Protein AF-B7MGX7-F1 (afdb_monomer)

Mean predicted aligned error: 13.91 Å

Secondary structure (DSSP, 8-state):
-HHHHHHHHHHHHHHHHHHHHHHHTTS---TT---S-GGGGS----------TTSS-TTTS-HHHHHHHHHHHHHHHHHHHHHHHHHHHHHHHHHHHHHHHHHHHHHHHHHHHHHHHHHHHHHHHHHHHHHHHHHHHHHHHHHHHHHHHHHHHHHHHHHHHHHHHHHHHHHHHPPPSS--SPP--SS----SS-EEETTEEEE-SPB--PPPP-S----S---TT------SS--HHHHHHHHHHHHHHHHHHHHHHHHHHHTTSB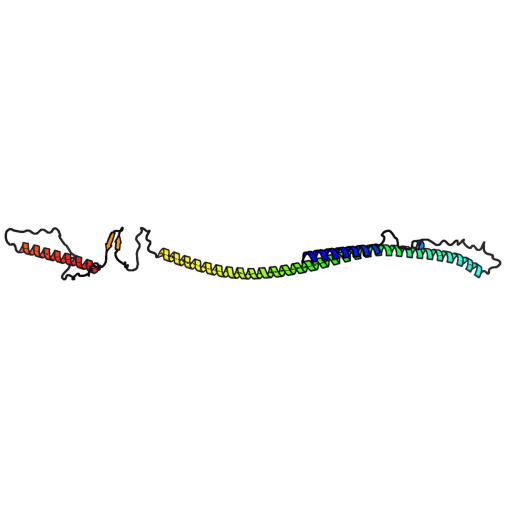-

Structure (mmCIF, N/CA/C/O backbone):
data_AF-B7MGX7-F1
#
_entry.id   AF-B7MGX7-F1
#
loop_
_atom_site.group_PDB
_atom_site.id
_atom_site.type_symbol
_atom_site.label_ato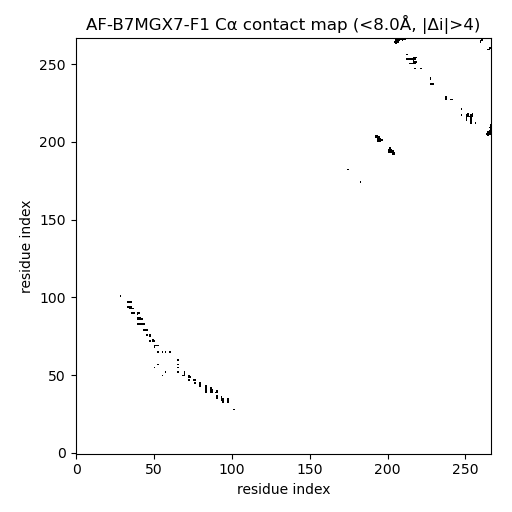m_id
_atom_site.label_alt_id
_atom_site.label_comp_id
_atom_site.label_asym_id
_atom_site.label_entity_id
_atom_site.label_seq_id
_atom_site.pdbx_PDB_ins_code
_atom_site.Cartn_x
_atom_site.Cartn_y
_atom_site.Cartn_z
_atom_site.occupancy
_atom_site.B_iso_or_equiv
_atom_site.auth_seq_id
_atom_site.auth_comp_id
_atom_site.auth_asym_id
_atom_site.auth_atom_id
_atom_site.pdbx_PDB_model_num
ATOM 1 N N . MET A 1 1 ? -2.034 -3.286 -49.014 1.00 52.25 1 MET A N 1
ATOM 2 C CA . MET A 1 1 ? -1.318 -2.133 -49.612 1.00 52.25 1 MET A CA 1
ATOM 3 C C . MET A 1 1 ? 0.197 -2.189 -49.389 1.00 52.25 1 MET A C 1
ATOM 5 O O . MET A 1 1 ? 0.926 -1.862 -50.315 1.00 52.25 1 MET A O 1
ATOM 9 N N . GLU A 1 2 ? 0.698 -2.662 -48.243 1.00 50.72 2 GLU A N 1
ATOM 10 C CA . GLU A 1 2 ? 2.150 -2.741 -47.960 1.00 50.72 2 GLU A CA 1
ATOM 11 C C . GLU A 1 2 ? 2.925 -3.749 -48.827 1.00 50.72 2 GLU A C 1
ATOM 13 O O . GLU A 1 2 ? 4.018 -3.439 -49.296 1.00 50.72 2 GLU A O 1
ATOM 18 N N . ALA A 1 3 ? 2.333 -4.905 -49.152 1.00 50.03 3 ALA A N 1
ATOM 19 C CA . ALA A 1 3 ? 2.971 -5.907 -50.018 1.00 50.03 3 ALA A CA 1
ATOM 20 C C . ALA A 1 3 ? 3.282 -5.383 -51.441 1.00 50.03 3 ALA A C 1
ATOM 22 O O . ALA A 1 3 ? 4.271 -5.782 -52.052 1.00 50.03 3 ALA A O 1
ATOM 23 N N . SER A 1 4 ? 2.480 -4.436 -51.946 1.00 57.22 4 SER A N 1
ATOM 24 C CA . SER A 1 4 ? 2.700 -3.794 -53.251 1.00 57.22 4 SER A CA 1
ATOM 25 C C . SER A 1 4 ? 3.870 -2.807 -53.226 1.00 57.22 4 SER A C 1
ATOM 27 O O . SER A 1 4 ? 4.568 -2.676 -54.229 1.00 57.22 4 SER A O 1
ATOM 29 N N . ARG A 1 5 ? 4.109 -2.130 -52.092 1.00 63.50 5 ARG A N 1
ATOM 30 C CA . ARG A 1 5 ? 5.243 -1.204 -51.935 1.00 63.50 5 ARG A CA 1
ATOM 31 C C . ARG A 1 5 ? 6.562 -1.966 -51.854 1.00 63.50 5 ARG A C 1
ATOM 33 O O . ARG A 1 5 ? 7.491 -1.634 -52.577 1.00 63.50 5 ARG A O 1
ATOM 40 N N . ALA A 1 6 ? 6.602 -3.061 -51.091 1.00 61.44 6 ALA A N 1
ATOM 41 C CA . ALA A 1 6 ? 7.788 -3.915 -50.995 1.00 61.44 6 ALA A CA 1
ATOM 42 C C . ALA A 1 6 ? 8.203 -4.525 -52.351 1.00 61.44 6 ALA A C 1
ATOM 44 O O . ALA A 1 6 ? 9.392 -4.691 -52.629 1.00 61.44 6 ALA A O 1
ATOM 45 N N . HIS A 1 7 ? 7.236 -4.842 -53.218 1.00 63.97 7 HIS A N 1
ATOM 46 C CA . HIS A 1 7 ? 7.511 -5.335 -54.570 1.00 63.97 7 HIS A CA 1
ATOM 47 C C . HIS A 1 7 ? 8.027 -4.230 -55.511 1.00 63.97 7 HIS A C 1
ATOM 49 O O . HIS A 1 7 ? 8.972 -4.460 -56.269 1.00 63.97 7 HIS A O 1
ATOM 55 N N . GLN A 1 8 ? 7.465 -3.019 -55.426 1.00 62.22 8 GLN A N 1
ATOM 56 C CA . GLN A 1 8 ? 7.951 -1.857 -56.181 1.00 62.22 8 GLN A CA 1
ATOM 57 C C . GLN A 1 8 ? 9.370 -1.445 -55.763 1.00 62.22 8 GLN A C 1
ATOM 59 O O . GLN A 1 8 ? 10.195 -1.158 -56.628 1.00 62.22 8 GLN A O 1
ATOM 64 N N . GLU A 1 9 ? 9.686 -1.494 -54.466 1.00 69.25 9 GLU A N 1
ATOM 65 C CA . GLU A 1 9 ? 11.027 -1.224 -53.930 1.00 69.25 9 GLU A CA 1
ATOM 66 C C . GLU A 1 9 ? 12.065 -2.215 -54.486 1.00 69.25 9 GLU A C 1
ATOM 68 O O . GLU A 1 9 ? 13.137 -1.819 -54.946 1.00 69.25 9 GLU A O 1
ATOM 73 N N . LYS A 1 10 ? 11.715 -3.512 -54.534 1.00 64.31 10 LYS A N 1
ATOM 74 C CA . LYS A 1 10 ? 12.571 -4.563 -55.105 1.00 64.31 10 LYS A CA 1
ATOM 75 C C . LYS A 1 10 ? 12.825 -4.362 -56.598 1.00 64.31 10 LYS A C 1
ATOM 77 O O . LYS A 1 10 ? 13.977 -4.440 -57.018 1.00 64.31 10 LYS A O 1
ATOM 82 N N . CYS A 1 11 ? 11.792 -4.055 -57.388 1.00 60.25 11 CYS A N 1
ATOM 83 C CA . CYS A 1 11 ? 11.970 -3.761 -58.815 1.00 60.25 11 CYS A CA 1
ATOM 84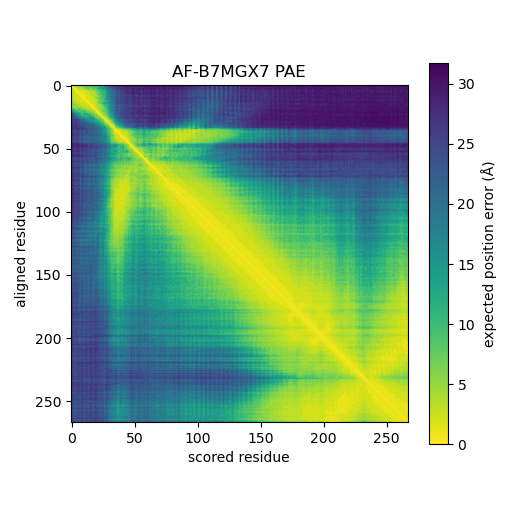 C C . CYS A 1 11 ? 12.850 -2.523 -59.032 1.00 60.25 11 CYS A C 1
ATOM 86 O O . CYS A 1 11 ? 13.708 -2.525 -59.912 1.00 60.25 11 CYS A O 1
ATOM 88 N N . ARG A 1 12 ? 12.695 -1.487 -58.199 1.00 64.44 12 ARG A N 1
ATOM 89 C CA . ARG A 1 12 ? 13.491 -0.258 -58.294 1.00 64.44 12 ARG A CA 1
ATOM 90 C C . ARG A 1 12 ? 14.969 -0.500 -57.970 1.00 64.44 12 ARG A C 1
ATOM 92 O O . ARG A 1 12 ? 15.829 -0.020 -58.703 1.00 64.44 12 ARG A O 1
ATOM 99 N N . LEU A 1 13 ? 15.265 -1.299 -56.943 1.00 65.69 13 LEU A N 1
ATOM 100 C CA . LEU A 1 13 ? 16.630 -1.726 -56.601 1.00 65.69 13 LEU A CA 1
ATOM 101 C C . LEU A 1 13 ? 17.258 -2.609 -57.685 1.00 65.69 13 LEU A C 1
ATOM 103 O O . LEU A 1 13 ? 18.455 -2.510 -57.951 1.00 65.69 13 LEU A O 1
ATOM 107 N N . GLN A 1 14 ? 16.458 -3.460 -58.326 1.00 61.06 14 GLN A N 1
ATOM 108 C CA . GLN A 1 14 ? 16.928 -4.352 -59.381 1.00 61.06 14 GLN A CA 1
ATOM 109 C C . GLN A 1 14 ? 17.246 -3.589 -60.673 1.00 61.06 14 GLN A C 1
ATOM 111 O O . GLN A 1 14 ? 18.275 -3.858 -61.287 1.00 61.06 14 GLN A O 1
ATOM 116 N N . ILE A 1 15 ? 16.435 -2.588 -61.030 1.00 59.22 15 ILE A N 1
ATOM 117 C CA . ILE A 1 15 ? 16.708 -1.675 -62.151 1.00 59.22 15 ILE A CA 1
ATOM 118 C C . ILE A 1 15 ? 17.925 -0.792 -61.846 1.00 59.22 15 ILE A C 1
ATOM 120 O O . ILE A 1 15 ? 18.778 -0.636 -62.713 1.00 59.22 15 ILE A O 1
ATOM 124 N N . ALA A 1 16 ? 18.063 -0.277 -60.618 1.00 61.03 16 ALA A N 1
ATOM 125 C CA . ALA A 1 16 ? 19.228 0.514 -60.215 1.00 61.03 16 ALA A CA 1
ATOM 126 C C . ALA A 1 16 ? 20.533 -0.298 -60.281 1.00 61.03 16 ALA A C 1
ATOM 128 O O . ALA A 1 16 ? 21.513 0.187 -60.837 1.00 61.03 16 ALA A O 1
ATOM 129 N N . ARG A 1 17 ? 20.527 -1.558 -59.812 1.00 58.88 17 ARG A N 1
ATOM 130 C CA . ARG A 1 17 ? 21.665 -2.478 -59.984 1.00 58.88 17 ARG A CA 1
ATOM 131 C C . ARG A 1 17 ? 21.975 -2.745 -61.448 1.00 58.88 17 ARG A C 1
ATOM 133 O O . ARG A 1 17 ? 23.143 -2.767 -61.809 1.00 58.88 17 ARG A O 1
ATOM 140 N N . TYR A 1 18 ? 20.958 -2.962 -62.283 1.00 53.81 18 TYR A N 1
ATOM 141 C CA . TYR A 1 18 ? 21.180 -3.204 -63.708 1.00 53.81 18 TYR A CA 1
ATOM 142 C C . TYR A 1 18 ? 21.809 -1.982 -64.381 1.00 53.81 18 TYR A C 1
ATOM 144 O O . TYR A 1 18 ? 22.757 -2.141 -65.140 1.00 53.81 18 TYR A O 1
ATOM 152 N N . HIS A 1 19 ? 21.346 -0.777 -64.033 1.00 55.47 19 HIS A N 1
ATOM 153 C CA . HIS A 1 19 ? 21.881 0.475 -64.559 1.00 55.47 19 HIS A CA 1
ATOM 154 C C . HIS A 1 19 ? 23.311 0.762 -64.067 1.00 55.47 19 HIS A C 1
ATOM 156 O O . HIS A 1 19 ? 24.141 1.169 -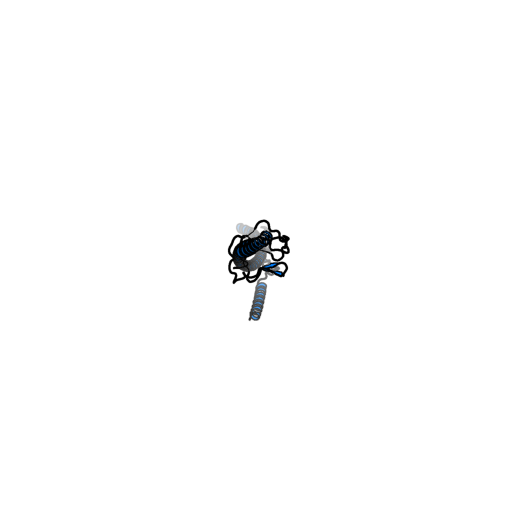64.878 1.00 55.47 19 HIS A O 1
ATOM 162 N N . GLU A 1 20 ? 23.622 0.504 -62.784 1.00 49.69 20 GLU A N 1
ATOM 163 C CA . GLU A 1 20 ? 24.990 0.567 -62.232 1.00 49.69 20 GLU A CA 1
ATOM 164 C C . GLU A 1 20 ? 25.908 -0.426 -62.965 1.00 49.69 20 GLU A C 1
ATOM 166 O O . GLU A 1 20 ? 26.980 -0.033 -63.408 1.00 49.69 20 GLU A O 1
ATOM 171 N N . VAL A 1 21 ? 25.474 -1.673 -63.187 1.00 50.84 21 VAL A N 1
ATOM 172 C CA . VAL A 1 21 ? 26.269 -2.700 -63.888 1.00 50.84 21 VAL A CA 1
ATOM 173 C C . VAL A 1 21 ? 26.509 -2.335 -65.357 1.00 50.84 21 VAL A C 1
ATOM 175 O O . VAL A 1 21 ? 27.641 -2.439 -65.821 1.00 50.84 21 VAL A O 1
ATOM 178 N N . THR A 1 22 ? 25.492 -1.850 -66.082 1.00 44.50 22 THR A N 1
ATOM 179 C CA . THR A 1 22 ? 25.656 -1.435 -67.488 1.00 44.50 22 THR A CA 1
ATOM 180 C C . THR A 1 22 ? 26.479 -0.159 -67.653 1.00 44.50 22 THR A C 1
ATOM 182 O O . THR A 1 22 ? 27.144 -0.004 -68.671 1.00 44.50 22 THR A O 1
ATOM 185 N N . CYS A 1 23 ? 26.473 0.753 -66.674 1.00 39.22 23 CYS A N 1
ATOM 186 C CA . CYS A 1 23 ? 27.310 1.955 -66.722 1.00 39.22 23 CYS A CA 1
ATOM 187 C C . CYS A 1 23 ? 28.762 1.637 -66.324 1.00 39.22 23 CYS A C 1
ATOM 189 O O . CYS A 1 23 ? 29.698 2.129 -66.950 1.00 39.22 23 CYS A O 1
ATOM 191 N N . HIS A 1 24 ? 28.960 0.740 -65.350 1.00 39.97 24 HIS A N 1
ATOM 192 C CA . HIS A 1 24 ? 30.285 0.283 -64.923 1.00 39.97 24 HIS A CA 1
ATOM 193 C C . HIS A 1 24 ? 30.989 -0.543 -66.014 1.00 39.97 24 HIS A C 1
ATOM 195 O O . HIS A 1 24 ? 32.198 -0.435 -66.168 1.00 39.97 24 HIS A O 1
ATOM 201 N N . SER A 1 25 ? 30.254 -1.285 -66.856 1.00 40.41 25 SER A N 1
ATOM 202 C CA . SER A 1 25 ? 30.838 -1.990 -68.012 1.00 40.41 25 SER A CA 1
ATOM 203 C C . SER A 1 25 ? 31.305 -1.085 -69.156 1.00 40.41 25 SER A C 1
ATOM 205 O O . SER A 1 25 ? 32.031 -1.551 -70.027 1.00 40.41 25 SER A O 1
ATOM 207 N N . VAL A 1 26 ? 30.896 0.187 -69.176 1.00 41.88 26 VAL A N 1
ATOM 208 C CA . VAL A 1 26 ? 31.328 1.165 -70.195 1.00 41.88 26 VAL A CA 1
ATOM 209 C C . VAL A 1 26 ? 32.631 1.868 -69.785 1.00 41.88 26 VAL A C 1
ATOM 211 O O . VAL A 1 26 ? 33.315 2.418 -70.641 1.00 41.88 26 VAL A O 1
ATOM 214 N N . TRP A 1 27 ? 33.002 1.802 -68.501 1.00 40.75 27 TRP A N 1
ATOM 215 C CA . TRP A 1 27 ? 34.159 2.494 -67.919 1.00 40.75 27 TRP A CA 1
ATOM 216 C C . TRP A 1 27 ? 35.044 1.600 -67.042 1.00 40.75 27 TRP A C 1
ATOM 218 O O . TRP A 1 27 ? 35.844 2.118 -66.272 1.00 40.75 27 TRP A O 1
ATOM 228 N N . LEU A 1 28 ? 34.930 0.271 -67.136 1.00 41.47 28 LEU A N 1
ATOM 229 C CA . LEU A 1 28 ? 35.953 -0.614 -66.578 1.00 41.47 28 LEU A CA 1
ATOM 230 C C . LEU A 1 28 ? 37.248 -0.344 -67.357 1.00 41.47 28 LEU A C 1
ATOM 232 O O . LEU A 1 28 ? 37.277 -0.632 -68.557 1.00 41.47 28 LEU A O 1
ATOM 236 N N . PRO A 1 29 ? 38.301 0.207 -66.724 1.00 45.06 29 PRO A N 1
ATOM 237 C CA . PRO A 1 29 ? 39.605 0.271 -67.353 1.00 45.06 29 PRO A CA 1
ATOM 238 C C . PRO A 1 29 ? 40.004 -1.179 -67.601 1.00 45.06 29 PRO A C 1
ATOM 240 O O . PRO A 1 29 ? 40.080 -1.980 -66.664 1.00 45.06 29 PRO A O 1
ATOM 243 N N . ASP A 1 30 ? 40.167 -1.539 -68.870 1.00 47.56 30 ASP A N 1
ATOM 244 C CA . ASP A 1 30 ? 40.763 -2.806 -69.269 1.00 47.56 30 ASP A CA 1
ATOM 245 C C . ASP A 1 30 ? 42.132 -2.843 -68.570 1.00 47.56 30 ASP A C 1
ATOM 247 O O . ASP A 1 30 ? 43.042 -2.118 -68.969 1.00 47.56 30 ASP A O 1
ATOM 251 N N . LYS A 1 31 ? 42.273 -3.618 -67.483 1.00 48.78 31 LYS A N 1
ATOM 252 C CA . LYS A 1 31 ? 43.501 -3.654 -66.659 1.00 48.78 31 LYS A CA 1
ATOM 253 C C . LYS A 1 31 ? 44.759 -4.016 -67.461 1.00 48.78 31 LYS A C 1
ATOM 255 O O . LYS A 1 31 ? 45.864 -3.823 -66.968 1.00 48.78 31 LYS A O 1
ATOM 260 N N . ASP A 1 32 ? 44.570 -4.502 -68.686 1.00 47.75 32 ASP A N 1
ATOM 261 C CA . ASP A 1 32 ? 45.607 -4.994 -69.582 1.00 47.75 32 ASP A CA 1
ATOM 262 C C . ASP A 1 32 ? 45.807 -4.130 -70.846 1.00 47.75 32 ASP A C 1
ATOM 264 O O . ASP A 1 32 ? 46.657 -4.460 -71.677 1.00 47.75 32 ASP A O 1
ATOM 268 N N . ARG A 1 33 ? 45.073 -3.017 -71.029 1.00 52.75 33 ARG A N 1
ATOM 269 C CA . ARG A 1 33 ? 45.382 -2.053 -72.101 1.00 52.75 33 ARG A CA 1
ATOM 270 C C . ARG A 1 33 ? 46.240 -0.934 -71.544 1.00 52.75 33 ARG A C 1
ATOM 272 O O . ARG A 1 33 ? 45.727 0.031 -70.991 1.00 52.75 33 ARG A O 1
ATOM 279 N N . VAL A 1 34 ? 47.546 -1.050 -71.752 1.00 59.78 34 VAL A N 1
ATOM 280 C CA . VAL A 1 34 ? 48.436 0.112 -71.700 1.00 59.78 34 VAL A CA 1
ATOM 281 C C . VAL A 1 34 ? 47.908 1.117 -72.729 1.00 59.78 34 VAL A C 1
ATOM 283 O O . VAL A 1 34 ? 47.875 0.822 -73.926 1.00 59.78 34 VAL A O 1
ATOM 286 N N . MET A 1 35 ? 47.410 2.253 -72.246 1.00 76.38 35 MET A N 1
ATOM 287 C CA . MET A 1 35 ? 46.901 3.350 -73.071 1.00 76.38 35 MET A CA 1
ATOM 288 C C . MET A 1 35 ? 48.053 4.241 -73.543 1.00 76.38 35 MET A C 1
ATOM 290 O O . MET A 1 35 ? 47.903 4.961 -74.534 1.00 76.38 35 MET A O 1
ATOM 294 N N . ALA A 1 36 ? 49.208 4.154 -72.874 1.00 83.81 36 ALA A N 1
ATOM 295 C CA . ALA A 1 36 ? 50.455 4.745 -73.326 1.00 83.81 36 ALA A CA 1
ATOM 296 C C . ALA A 1 36 ? 50.817 4.285 -74.749 1.00 83.81 36 ALA A C 1
ATOM 298 O O . ALA A 1 36 ? 50.860 3.092 -75.070 1.00 83.81 36 ALA A O 1
ATOM 299 N N . ASP A 1 37 ? 51.112 5.250 -75.617 1.00 89.31 37 ASP A N 1
ATOM 300 C CA . ASP A 1 37 ? 51.453 4.999 -77.010 1.00 89.31 37 ASP A CA 1
ATOM 301 C C . ASP A 1 37 ? 52.846 4.370 -77.103 1.00 89.31 37 ASP A C 1
ATOM 303 O O . ASP A 1 37 ? 53.876 5.047 -77.077 1.00 89.31 37 ASP A O 1
ATOM 307 N N . SER A 1 38 ? 52.871 3.044 -77.243 1.00 89.12 38 SER A N 1
ATOM 308 C CA . SER A 1 38 ? 54.101 2.255 -77.373 1.00 89.12 38 SER A CA 1
ATOM 309 C C . SER A 1 38 ? 55.028 2.709 -78.509 1.00 89.12 38 SER A C 1
ATOM 311 O O . SER A 1 38 ? 56.237 2.481 -78.426 1.00 89.12 38 SER A O 1
ATOM 313 N N . ASN A 1 39 ? 54.514 3.404 -79.534 1.00 89.25 39 ASN A N 1
ATOM 314 C CA . ASN A 1 39 ? 55.340 3.923 -80.625 1.00 89.25 39 ASN A CA 1
ATOM 315 C C . ASN A 1 39 ? 56.280 5.045 -80.159 1.00 89.25 39 ASN A C 1
ATOM 317 O O . ASN A 1 39 ? 57.345 5.223 -80.748 1.00 89.25 39 ASN A O 1
ATOM 321 N N . LEU A 1 40 ? 55.955 5.761 -79.076 1.00 89.94 40 LEU A N 1
ATOM 322 C CA . LEU A 1 40 ? 56.830 6.788 -78.495 1.00 89.94 40 LEU A CA 1
ATOM 323 C C . LEU A 1 40 ? 58.129 6.205 -77.923 1.00 89.94 40 LEU A C 1
ATOM 325 O O . LEU A 1 40 ? 59.138 6.904 -77.853 1.00 89.94 40 LEU A O 1
ATOM 329 N N . ASN A 1 41 ? 58.121 4.917 -77.569 1.00 90.56 41 ASN A N 1
ATOM 330 C CA . ASN A 1 41 ? 59.298 4.194 -77.097 1.00 90.56 41 ASN A CA 1
ATOM 331 C C . ASN A 1 41 ? 60.068 3.494 -78.234 1.00 90.56 41 ASN A C 1
ATOM 333 O O . ASN A 1 41 ? 61.048 2.793 -77.983 1.00 90.56 41 ASN A O 1
ATOM 337 N N . THR A 1 42 ? 59.638 3.655 -79.493 1.00 91.75 42 THR A N 1
ATOM 338 C CA . THR A 1 42 ? 60.354 3.115 -80.657 1.00 91.75 42 THR A CA 1
ATOM 339 C C . THR A 1 42 ? 61.342 4.156 -81.199 1.00 91.75 42 THR A C 1
ATOM 341 O O . THR A 1 42 ? 60.922 5.203 -81.692 1.00 91.75 42 THR A O 1
ATOM 344 N N . PRO A 1 43 ? 62.668 3.924 -81.115 1.00 89.69 43 PRO A N 1
ATOM 345 C CA . PRO A 1 43 ? 63.639 4.924 -81.542 1.00 89.69 43 PRO A CA 1
ATOM 346 C C . PRO A 1 43 ? 63.652 5.077 -83.064 1.00 89.69 43 PRO A C 1
ATOM 348 O O . PRO A 1 43 ? 63.756 4.093 -83.799 1.00 89.69 43 PRO A O 1
ATOM 351 N N . VAL A 1 44 ? 63.662 6.315 -83.552 1.00 88.81 44 VAL A N 1
ATOM 352 C CA . VAL A 1 44 ? 63.943 6.598 -84.962 1.00 88.81 44 VAL A CA 1
ATOM 353 C C . VAL A 1 44 ? 65.441 6.430 -85.204 1.00 88.81 44 VAL A C 1
ATOM 355 O O . VAL A 1 44 ? 66.270 7.075 -84.555 1.00 88.81 44 VAL A O 1
ATOM 358 N N . ILE A 1 45 ? 65.795 5.565 -86.157 1.00 85.06 45 ILE A N 1
ATOM 359 C CA . ILE A 1 45 ? 67.183 5.294 -86.539 1.00 85.06 45 ILE A CA 1
ATOM 360 C C . ILE A 1 45 ? 67.489 6.049 -87.830 1.00 85.06 45 ILE A C 1
ATOM 362 O O . ILE A 1 45 ? 67.024 5.682 -88.908 1.00 85.06 45 ILE A O 1
ATOM 366 N N . VAL A 1 46 ? 68.300 7.100 -87.728 1.00 82.25 46 VAL A N 1
ATOM 367 C CA . VAL A 1 46 ? 68.838 7.795 -88.901 1.00 82.25 46 VAL A CA 1
ATOM 368 C C . VAL A 1 46 ? 70.106 7.089 -89.374 1.00 82.25 46 VAL A C 1
ATOM 370 O O . VAL A 1 46 ? 71.034 6.865 -88.597 1.00 82.25 46 VAL A O 1
ATOM 373 N N . GLN A 1 47 ? 70.171 6.744 -90.661 1.00 73.62 47 GLN A N 1
ATOM 374 C CA . GLN A 1 47 ? 71.395 6.248 -91.297 1.00 73.62 47 GLN A CA 1
ATOM 375 C C . GLN A 1 47 ? 72.376 7.410 -91.516 1.00 73.62 47 GLN A C 1
ATOM 377 O O . GLN A 1 47 ? 72.647 7.827 -92.638 1.00 73.62 47 GLN A O 1
ATOM 382 N N . ALA A 1 48 ? 72.895 7.977 -90.430 1.00 60.31 48 ALA A N 1
ATOM 383 C CA . ALA A 1 48 ? 73.958 8.967 -90.486 1.00 60.31 48 ALA A CA 1
ATOM 384 C C . ALA A 1 48 ? 75.307 8.238 -90.572 1.00 60.31 48 ALA A C 1
ATOM 386 O O . ALA A 1 48 ? 76.018 8.087 -89.578 1.00 60.31 48 ALA A O 1
ATOM 387 N N . THR A 1 49 ? 75.679 7.744 -91.757 1.00 64.81 49 THR A N 1
ATOM 388 C CA . THR A 1 49 ? 77.089 7.412 -92.020 1.00 64.81 49 THR A CA 1
ATOM 389 C C . THR A 1 49 ? 77.911 8.658 -91.712 1.00 64.81 49 THR A C 1
ATOM 391 O O . THR A 1 49 ? 77.589 9.725 -92.234 1.00 64.81 49 THR A O 1
ATOM 394 N N . ARG A 1 50 ? 78.932 8.551 -90.846 1.00 64.62 50 ARG A N 1
ATOM 395 C CA . ARG A 1 50 ? 79.820 9.681 -90.525 1.00 64.62 50 ARG A CA 1
ATOM 396 C C . ARG A 1 50 ? 80.265 10.337 -91.833 1.00 64.62 50 ARG A C 1
ATOM 398 O O . ARG A 1 50 ? 80.992 9.721 -92.609 1.00 64.62 50 ARG A O 1
ATOM 405 N N . LEU A 1 51 ? 79.802 11.564 -92.071 1.00 68.81 51 LEU A N 1
ATOM 406 C CA . LEU A 1 51 ? 80.218 12.359 -93.219 1.00 68.81 51 LEU A CA 1
ATOM 407 C C . LEU A 1 51 ? 81.659 12.797 -92.973 1.00 68.81 51 LEU A C 1
ATOM 409 O O . LEU A 1 51 ? 81.919 13.783 -92.289 1.00 68.81 51 LEU A O 1
ATOM 413 N N . ASP A 1 52 ? 82.599 12.002 -93.473 1.00 68.75 52 ASP A N 1
ATOM 414 C CA . ASP A 1 52 ? 84.016 12.324 -93.429 1.00 68.75 52 ASP A CA 1
ATOM 415 C C . ASP A 1 52 ? 84.396 13.181 -94.645 1.00 68.75 52 ASP A C 1
ATOM 417 O O . ASP A 1 52 ? 83.920 13.003 -95.766 1.00 68.75 52 ASP A O 1
ATOM 421 N N . THR A 1 53 ? 85.315 14.113 -94.432 1.00 64.44 53 THR A N 1
ATOM 422 C CA . THR A 1 53 ? 85.910 14.972 -95.460 1.00 64.44 53 THR A CA 1
ATOM 423 C C . THR A 1 53 ? 86.501 14.193 -96.644 1.00 64.44 53 THR A C 1
ATOM 425 O O . THR A 1 53 ? 86.807 14.795 -97.672 1.00 64.44 53 THR A O 1
ATOM 428 N N . SER A 1 54 ? 86.749 12.887 -96.498 1.00 69.38 54 SER A N 1
ATOM 429 C CA . SER A 1 54 ? 87.292 11.984 -97.520 1.00 69.38 54 SER A CA 1
ATOM 430 C C . SER A 1 54 ? 86.279 11.575 -98.601 1.00 69.38 54 SER A C 1
ATOM 432 O O . SER A 1 54 ? 86.696 11.253 -99.710 1.00 69.38 54 SER A O 1
ATOM 434 N N . ILE A 1 55 ? 84.971 11.643 -98.318 1.00 72.38 55 ILE A N 1
ATOM 435 C CA . ILE A 1 55 ? 83.890 11.246 -99.245 1.00 72.38 55 ILE A CA 1
ATOM 436 C C . ILE A 1 55 ? 83.153 12.437 -99.885 1.00 72.38 55 ILE A C 1
ATOM 438 O O . ILE A 1 55 ? 82.266 12.248 -100.714 1.00 72.38 55 ILE A O 1
ATOM 442 N N . LEU A 1 56 ? 83.520 13.671 -99.520 1.00 74.56 56 LEU A N 1
ATOM 443 C CA . LEU A 1 56 ? 82.903 14.905 -100.019 1.00 74.56 56 LEU A CA 1
ATOM 444 C C . LEU A 1 56 ? 83.715 15.517 -101.189 1.00 74.56 56 LEU A C 1
ATOM 446 O O . LEU A 1 56 ? 84.940 15.609 -101.082 1.00 74.56 56 LEU A O 1
ATOM 450 N N . PRO A 1 57 ? 83.082 15.999 -102.283 1.00 76.81 57 PRO A N 1
ATOM 451 C CA . PRO A 1 57 ? 83.772 16.642 -103.413 1.00 76.81 57 PRO A CA 1
ATOM 452 C C . PRO A 1 57 ? 84.467 17.969 -103.041 1.00 76.81 57 PRO A C 1
ATOM 454 O O . PRO A 1 57 ? 83.880 19.052 -103.086 1.00 76.81 57 PRO A O 1
ATOM 457 N N . ARG A 1 58 ? 85.758 17.902 -102.692 1.00 68.44 58 ARG A N 1
ATOM 458 C CA . ARG A 1 58 ? 86.554 19.051 -102.205 1.00 68.44 58 ARG A CA 1
ATOM 459 C C . ARG A 1 58 ? 86.861 20.127 -103.256 1.00 68.44 58 ARG A C 1
ATOM 461 O O . ARG A 1 58 ? 87.334 21.198 -102.899 1.00 68.44 58 ARG A O 1
ATOM 468 N N . ASN A 1 59 ? 86.635 19.839 -104.537 1.00 70.12 59 ASN A N 1
ATOM 469 C CA . ASN A 1 59 ? 86.917 20.734 -105.665 1.00 70.12 59 ASN A CA 1
ATOM 470 C C . ASN A 1 59 ? 85.693 21.536 -106.148 1.00 70.12 59 ASN A C 1
ATOM 472 O O . ASN A 1 59 ? 85.839 22.370 -107.036 1.00 70.12 59 ASN A O 1
ATOM 476 N N . ILE A 1 60 ? 84.506 21.276 -105.588 1.00 74.38 60 ILE A N 1
ATOM 477 C CA . ILE A 1 60 ? 83.244 21.948 -105.948 1.00 74.38 60 ILE A CA 1
ATOM 478 C C . ILE A 1 60 ? 82.702 22.767 -104.766 1.00 74.38 60 ILE A C 1
ATOM 480 O O . ILE A 1 60 ? 82.111 23.826 -104.965 1.00 74.38 60 ILE A O 1
ATOM 484 N N . PHE A 1 61 ? 82.904 22.305 -103.529 1.00 79.06 61 PHE A N 1
ATOM 485 C CA . PHE A 1 61 ? 82.364 22.953 -102.332 1.00 79.06 61 PHE A CA 1
ATOM 486 C C . PHE A 1 61 ? 83.321 23.978 -101.715 1.00 79.06 61 PHE A C 1
ATOM 488 O O . PHE A 1 61 ? 84.523 23.749 -101.614 1.00 79.06 61 PHE A O 1
ATOM 495 N N . SER A 1 62 ? 82.771 25.103 -101.242 1.00 78.75 62 SER A N 1
ATOM 496 C CA . SER A 1 62 ? 83.521 26.066 -100.430 1.00 78.75 62 SER A CA 1
ATOM 497 C C . SER A 1 62 ? 83.820 25.487 -99.043 1.00 78.75 62 SER A C 1
ATOM 499 O O . SER A 1 62 ? 83.072 24.651 -98.532 1.00 78.75 62 SER A O 1
ATOM 501 N N . GLN A 1 63 ? 84.881 25.967 -98.389 1.00 78.38 63 GLN A N 1
ATOM 502 C CA . GLN A 1 63 ? 85.248 25.522 -97.038 1.00 78.38 63 GLN A CA 1
ATOM 503 C C . GLN A 1 63 ? 84.092 25.682 -96.029 1.00 78.38 63 GLN A C 1
ATOM 505 O O . GLN A 1 63 ? 83.873 24.809 -95.191 1.00 78.38 63 GLN A O 1
ATOM 510 N N . SER A 1 64 ? 83.318 26.769 -96.132 1.00 80.25 64 SER A N 1
ATOM 511 C CA . SER A 1 64 ? 82.143 27.022 -95.288 1.00 80.25 64 SER A CA 1
ATOM 512 C C . SER A 1 64 ? 81.020 26.011 -95.528 1.00 80.25 64 SER A C 1
ATOM 514 O O . SER A 1 64 ? 80.380 25.573 -94.576 1.00 80.25 64 SER A O 1
ATOM 516 N N . TYR A 1 65 ? 80.799 25.606 -96.781 1.00 81.00 65 TYR A N 1
ATOM 517 C CA . TYR A 1 65 ? 79.785 24.610 -97.123 1.00 81.00 65 TYR A CA 1
ATOM 518 C C . TYR A 1 65 ? 80.208 23.196 -96.700 1.00 81.00 65 TYR A C 1
ATOM 520 O O . TYR A 1 65 ? 79.389 22.435 -96.193 1.00 81.00 65 TYR A O 1
ATOM 528 N N . LEU A 1 66 ? 81.501 22.869 -96.810 1.00 78.25 66 LEU A N 1
ATOM 529 C CA . LEU A 1 66 ? 82.053 21.606 -96.315 1.00 78.25 66 LEU A CA 1
ATOM 530 C C . LEU A 1 66 ? 81.829 21.452 -94.798 1.00 78.25 66 LEU A C 1
ATOM 532 O O . LEU A 1 66 ? 81.357 20.412 -94.349 1.00 78.25 66 LEU A O 1
ATOM 536 N N . LEU A 1 67 ? 82.118 22.500 -94.014 1.00 78.50 67 LEU A N 1
ATOM 537 C CA . LEU A 1 67 ? 81.879 22.515 -92.564 1.00 78.50 67 LEU A CA 1
ATOM 538 C C . LEU A 1 67 ? 80.388 22.444 -92.215 1.00 78.50 67 LEU A C 1
ATOM 540 O O . LEU A 1 67 ? 80.019 21.750 -91.273 1.00 78.50 67 LEU A O 1
ATOM 544 N N . TYR A 1 68 ? 79.532 23.121 -92.983 1.00 82.44 68 TYR A N 1
ATOM 545 C CA . TYR A 1 68 ? 78.083 23.062 -92.803 1.00 82.44 68 TYR A CA 1
ATOM 546 C C . TYR A 1 68 ? 77.541 21.638 -92.981 1.00 82.44 68 TYR A C 1
ATOM 548 O O . TYR A 1 68 ? 76.827 21.154 -92.111 1.00 82.44 68 TYR A O 1
ATOM 556 N N . VAL A 1 69 ? 77.925 20.940 -94.055 1.00 78.44 69 VAL A N 1
ATOM 557 C CA . VAL A 1 69 ? 77.463 19.568 -94.342 1.00 78.44 69 VAL A CA 1
ATOM 558 C C . VAL A 1 69 ? 77.965 18.566 -93.293 1.00 78.44 69 VAL A C 1
ATOM 560 O O . VAL A 1 69 ? 77.229 17.667 -92.890 1.00 78.44 69 VAL A O 1
ATOM 563 N N . ILE A 1 70 ? 79.197 18.739 -92.803 1.00 77.81 70 ILE A N 1
ATOM 564 C CA . ILE A 1 70 ? 79.762 17.896 -91.737 1.00 77.81 70 ILE A CA 1
ATOM 565 C C . ILE A 1 70 ? 79.034 18.125 -90.403 1.00 77.81 70 ILE A C 1
ATOM 567 O O . ILE A 1 70 ? 78.628 17.157 -89.758 1.00 77.81 70 ILE A O 1
ATOM 571 N N . ASN A 1 71 ? 78.822 19.385 -90.005 1.00 80.44 71 ASN A N 1
ATOM 572 C CA . ASN A 1 71 ? 78.113 19.721 -88.766 1.00 80.44 71 ASN A CA 1
ATOM 573 C C . ASN A 1 71 ? 76.638 19.313 -88.827 1.00 80.44 71 ASN A C 1
ATOM 575 O O . ASN A 1 71 ? 76.129 18.738 -87.874 1.00 80.44 71 ASN A O 1
ATOM 579 N N . GLN A 1 72 ? 75.984 19.495 -89.976 1.00 83.50 72 GLN A N 1
ATOM 580 C CA . GLN A 1 72 ? 74.604 19.071 -90.194 1.00 83.50 72 GLN A CA 1
ATOM 581 C C . GLN A 1 72 ? 74.423 17.563 -89.962 1.00 83.50 72 GLN A C 1
ATOM 583 O O . GLN A 1 72 ? 73.436 17.158 -89.355 1.00 83.50 72 GLN A O 1
ATOM 588 N N . GLY A 1 73 ? 75.375 16.722 -90.383 1.00 79.44 73 GLY A N 1
ATOM 589 C CA . GLY A 1 73 ? 75.325 15.280 -90.115 1.00 79.44 73 GLY A CA 1
ATOM 590 C C . GLY A 1 73 ? 75.407 14.933 -88.622 1.00 79.44 73 GLY A C 1
ATOM 591 O O . GLY A 1 73 ? 74.688 14.048 -88.153 1.00 79.44 73 GLY A O 1
ATOM 592 N N . ALA A 1 74 ? 76.249 15.643 -87.864 1.00 82.38 74 ALA A N 1
ATOM 593 C CA . ALA A 1 74 ? 76.362 15.477 -86.413 1.00 82.38 74 ALA A CA 1
ATOM 594 C C . ALA A 1 74 ? 75.119 16.003 -85.673 1.00 82.38 74 ALA A C 1
ATOM 596 O O . ALA A 1 74 ? 74.599 15.320 -84.788 1.00 82.38 74 ALA A O 1
ATOM 597 N N . ASP A 1 75 ? 74.607 17.164 -86.082 1.00 85.56 75 ASP A N 1
ATOM 598 C CA . ASP A 1 75 ? 73.415 17.793 -85.513 1.00 85.56 75 ASP A CA 1
ATOM 599 C C . ASP A 1 75 ? 72.168 16.935 -85.744 1.00 85.56 75 ASP A C 1
ATOM 601 O O . ASP A 1 75 ? 71.392 16.732 -84.817 1.00 85.56 75 ASP A O 1
ATOM 605 N N . VAL A 1 76 ? 71.993 16.344 -86.934 1.00 86.06 76 VAL A N 1
ATOM 606 C CA . VAL A 1 76 ? 70.875 15.421 -87.214 1.00 86.06 76 VAL A CA 1
ATOM 607 C C . VAL A 1 76 ? 70.934 14.184 -86.312 1.00 86.06 76 VAL A C 1
ATOM 609 O O . VAL A 1 76 ? 69.899 13.747 -85.808 1.00 86.06 76 VAL A O 1
ATOM 612 N N . GLY A 1 77 ? 72.129 13.647 -86.042 1.00 86.12 77 GLY A N 1
ATOM 613 C CA . GLY A 1 77 ? 72.313 12.547 -85.090 1.00 86.12 77 GLY A CA 1
ATOM 614 C C . GLY A 1 77 ? 71.987 12.943 -83.644 1.00 86.12 77 GLY A C 1
ATOM 615 O O . GLY A 1 77 ? 71.307 12.199 -82.937 1.00 86.12 77 GLY A O 1
ATOM 616 N N . ALA A 1 78 ? 72.417 14.132 -83.213 1.00 87.88 78 ALA A N 1
ATOM 617 C CA . ALA A 1 78 ? 72.114 14.668 -81.886 1.00 87.88 78 ALA A CA 1
ATOM 618 C C . ALA A 1 78 ? 70.616 14.984 -81.710 1.00 87.88 78 ALA A C 1
ATOM 620 O O . ALA A 1 78 ? 70.042 14.666 -80.667 1.00 87.88 78 ALA A O 1
ATOM 621 N N . ILE A 1 79 ? 69.968 15.545 -82.738 1.00 90.06 79 ILE A N 1
ATOM 622 C CA . ILE A 1 79 ? 68.522 15.802 -82.778 1.00 90.06 79 ILE A CA 1
ATOM 623 C C . ILE A 1 79 ? 67.754 14.482 -82.709 1.00 90.06 79 ILE A C 1
ATOM 625 O O . ILE A 1 79 ? 66.850 14.370 -81.889 1.00 90.06 79 ILE A O 1
ATOM 629 N N . ALA A 1 80 ? 68.134 13.466 -83.494 1.00 89.19 80 ALA A N 1
ATOM 630 C CA . ALA A 1 80 ? 67.507 12.144 -83.437 1.00 89.19 80 ALA A CA 1
ATOM 631 C C . ALA A 1 80 ? 67.657 11.502 -82.046 1.00 89.19 80 ALA A C 1
ATOM 633 O O . ALA A 1 80 ? 66.684 11.004 -81.485 1.00 89.19 80 ALA A O 1
ATOM 634 N N . GLY A 1 81 ? 68.846 11.585 -81.438 1.00 90.50 81 GLY A N 1
ATOM 635 C CA . GLY A 1 81 ? 69.082 11.106 -80.073 1.00 90.50 81 GLY A CA 1
ATOM 636 C C . GLY A 1 81 ? 68.226 11.829 -79.028 1.00 90.50 81 GLY A C 1
ATOM 637 O O . GLY A 1 81 ? 67.609 11.182 -78.182 1.00 90.50 81 GLY A O 1
ATOM 638 N N . LYS A 1 82 ? 68.134 13.163 -79.104 1.00 92.31 82 LYS A N 1
ATOM 639 C CA . LYS A 1 82 ? 67.306 13.956 -78.187 1.00 92.31 82 LYS A CA 1
ATOM 640 C C . LYS A 1 82 ? 65.808 13.722 -78.405 1.00 92.31 82 LYS A C 1
ATOM 642 O O . LYS A 1 82 ? 65.070 13.669 -77.425 1.00 92.31 82 LYS A O 1
ATOM 647 N N . ALA A 1 83 ? 65.373 13.550 -79.652 1.00 93.06 83 ALA A N 1
ATOM 648 C CA . ALA A 1 83 ? 63.995 13.218 -80.003 1.00 93.06 83 ALA A CA 1
ATOM 649 C C . ALA A 1 83 ? 63.597 11.837 -79.463 1.00 93.06 83 ALA A C 1
ATOM 651 O O . ALA A 1 83 ? 62.545 11.717 -78.846 1.00 93.06 83 ALA A O 1
ATOM 652 N N . ASN A 1 84 ? 64.468 10.830 -79.590 1.00 92.56 84 ASN A N 1
ATOM 653 C CA . ASN A 1 84 ? 64.237 9.497 -79.026 1.00 92.56 84 ASN A CA 1
ATOM 654 C C . ASN A 1 84 ? 64.153 9.532 -77.489 1.00 92.56 84 ASN A C 1
ATOM 656 O O . ASN A 1 84 ? 63.266 8.914 -76.912 1.00 92.56 84 ASN A O 1
ATOM 660 N N . GLN A 1 85 ? 65.015 10.306 -76.816 1.00 94.19 85 GLN A N 1
ATOM 661 C CA . GLN A 1 85 ? 64.931 10.507 -75.359 1.00 94.19 85 GLN A CA 1
ATOM 662 C C . GLN A 1 85 ? 63.640 11.221 -74.937 1.00 94.19 85 GLN A C 1
ATOM 664 O O . GLN A 1 85 ? 63.070 10.899 -73.898 1.00 94.19 85 GLN A O 1
ATOM 669 N N . ALA A 1 86 ? 63.182 12.203 -75.718 1.00 94.44 86 ALA A N 1
ATOM 670 C CA . ALA A 1 86 ? 61.920 12.888 -75.460 1.00 94.44 86 ALA A CA 1
ATOM 671 C C . ALA A 1 86 ? 60.716 11.954 -75.665 1.00 94.44 86 ALA A C 1
ATOM 673 O O . ALA A 1 86 ? 59.791 11.993 -74.858 1.00 94.44 86 ALA A O 1
ATOM 674 N N . GLY A 1 87 ? 60.755 11.093 -76.689 1.00 94.00 87 GLY A N 1
ATOM 675 C CA . GLY A 1 87 ? 59.760 10.042 -76.918 1.00 94.00 87 GLY A CA 1
ATOM 676 C C . GLY A 1 87 ? 59.697 9.050 -75.758 1.00 94.00 87 GLY A C 1
ATOM 677 O O . GLY A 1 87 ? 58.624 8.833 -75.203 1.00 94.00 87 GLY A O 1
ATOM 678 N N . GLN A 1 88 ? 60.851 8.551 -75.306 1.00 93.25 88 GLN A N 1
ATOM 679 C CA . GLN A 1 88 ? 60.936 7.671 -74.139 1.00 93.25 88 GLN A CA 1
ATOM 680 C C . GLN A 1 88 ? 60.386 8.346 -72.872 1.00 93.25 88 GLN A C 1
ATOM 682 O O . GLN A 1 88 ? 59.557 7.767 -72.181 1.00 93.25 88 GLN A O 1
ATOM 687 N N . GLY A 1 89 ? 60.780 9.593 -72.592 1.00 95.12 89 GLY A N 1
ATOM 688 C CA . GLY A 1 89 ? 60.261 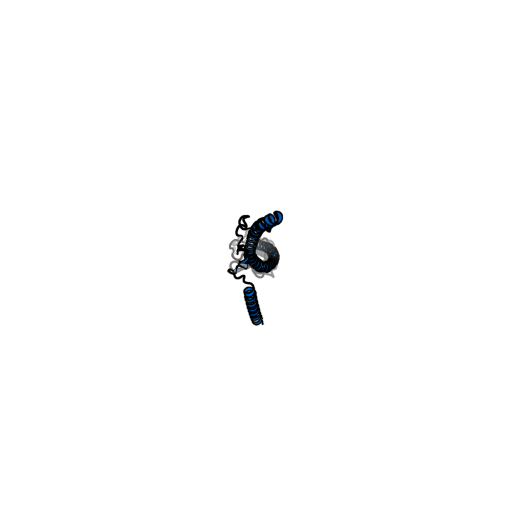10.330 -71.436 1.00 95.12 89 GLY A CA 1
ATOM 689 C C . GLY A 1 89 ? 58.751 10.590 -71.508 1.00 95.12 89 GLY A C 1
ATOM 690 O O . GLY A 1 89 ? 58.076 10.558 -70.481 1.00 95.12 89 GLY A O 1
ATOM 691 N N . ALA A 1 90 ? 58.206 10.821 -72.708 1.00 94.62 90 ALA A N 1
ATOM 692 C CA . ALA A 1 90 ? 56.766 10.952 -72.918 1.00 94.62 90 ALA A CA 1
ATOM 693 C C . ALA A 1 90 ? 56.031 9.620 -72.698 1.00 94.62 90 ALA A C 1
ATOM 695 O O . ALA A 1 90 ? 54.970 9.617 -72.079 1.00 94.62 90 ALA A O 1
ATOM 696 N N . TYR A 1 91 ? 56.608 8.503 -73.149 1.00 92.94 91 TYR A N 1
ATOM 697 C CA . TYR A 1 91 ? 56.083 7.163 -72.892 1.00 92.94 91 TYR A CA 1
ATOM 698 C C . TYR A 1 91 ? 56.068 6.840 -71.392 1.00 92.94 91 TYR A C 1
ATOM 700 O O . TYR A 1 91 ? 55.020 6.482 -70.862 1.00 92.94 91 TYR A O 1
ATOM 708 N N . ASP A 1 92 ? 57.184 7.043 -70.685 1.00 93.88 92 ASP A N 1
ATOM 709 C CA . ASP A 1 92 ? 57.279 6.781 -69.242 1.00 93.88 92 ASP A CA 1
ATOM 710 C C . ASP A 1 92 ? 56.261 7.621 -68.444 1.00 93.88 92 ASP A C 1
ATOM 712 O O . ASP A 1 92 ? 55.639 7.131 -67.500 1.00 93.88 92 ASP A O 1
ATOM 716 N N . ALA A 1 93 ? 56.037 8.878 -68.848 1.00 95.12 93 ALA A N 1
ATOM 717 C CA . ALA A 1 93 ? 55.014 9.734 -68.251 1.00 95.12 93 ALA A CA 1
ATOM 718 C C . ALA A 1 93 ? 53.587 9.230 -68.528 1.00 95.12 93 ALA A C 1
ATOM 720 O O . ALA A 1 93 ? 52.750 9.270 -67.629 1.00 95.12 93 ALA A O 1
ATOM 721 N N . GLN A 1 94 ? 53.303 8.738 -69.739 1.00 93.62 94 GLN A N 1
ATOM 722 C CA . GLN A 1 94 ? 52.003 8.143 -70.063 1.00 93.62 94 GLN A CA 1
ATOM 723 C C . GLN A 1 94 ? 51.754 6.861 -69.267 1.00 93.62 94 GLN A C 1
ATOM 725 O O . GLN A 1 94 ? 50.690 6.729 -68.677 1.00 93.62 94 GLN A O 1
ATOM 730 N N . VAL A 1 95 ? 52.746 5.971 -69.157 1.00 92.06 95 VAL A N 1
ATOM 731 C CA . VAL A 1 95 ? 52.644 4.768 -68.313 1.00 92.06 95 VAL A CA 1
ATOM 732 C C . VAL A 1 95 ? 52.352 5.153 -66.862 1.00 92.06 95 VAL A C 1
ATOM 734 O O . VAL A 1 95 ? 51.505 4.541 -66.215 1.00 92.06 95 VAL A O 1
ATOM 737 N N . LYS A 1 96 ? 53.002 6.205 -66.345 1.00 94.06 96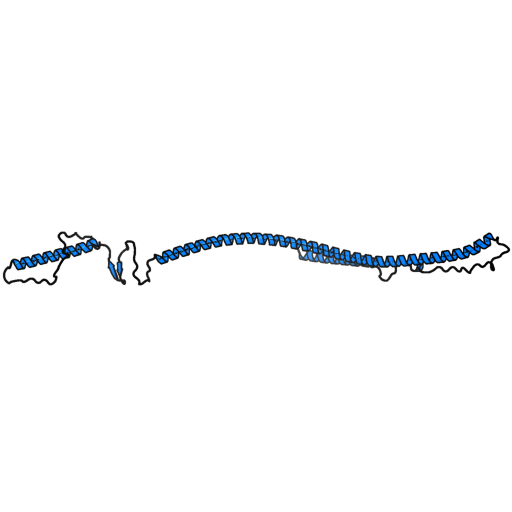 LYS A N 1
ATOM 738 C CA . LYS A 1 96 ? 52.729 6.679 -64.985 1.00 94.06 96 LYS A CA 1
ATOM 739 C C . LYS A 1 96 ? 51.319 7.252 -64.823 1.00 94.06 96 LYS A C 1
ATOM 741 O O . LYS A 1 96 ? 50.720 7.041 -63.770 1.00 94.06 96 LYS A O 1
ATOM 746 N N . ASN A 1 97 ? 50.797 7.949 -65.830 1.00 93.69 97 ASN A N 1
ATOM 747 C CA . ASN A 1 97 ? 49.416 8.433 -65.823 1.00 93.69 97 ASN A CA 1
ATOM 748 C C . ASN A 1 97 ? 48.422 7.262 -65.826 1.00 93.69 97 ASN A C 1
ATOM 750 O O . ASN A 1 97 ? 47.491 7.274 -65.029 1.00 93.69 97 ASN A O 1
ATOM 754 N N . ASP A 1 98 ? 48.669 6.222 -66.629 1.00 88.88 98 ASP A N 1
ATOM 755 C CA . ASP A 1 98 ? 47.828 5.018 -66.660 1.00 88.88 98 ASP A CA 1
ATOM 756 C C . ASP A 1 98 ? 47.777 4.334 -65.275 1.00 88.88 98 ASP A C 1
ATOM 758 O O . ASP A 1 98 ? 46.710 3.942 -64.802 1.00 88.88 98 ASP A O 1
ATOM 762 N N . GLU A 1 99 ? 48.916 4.233 -64.573 1.00 90.06 99 GLU A N 1
ATOM 763 C CA . GLU A 1 99 ? 48.958 3.724 -63.191 1.00 90.06 99 GLU A CA 1
ATOM 764 C C . GLU A 1 99 ? 48.153 4.598 -62.216 1.00 90.06 99 GLU A C 1
ATOM 766 O O . GLU A 1 99 ? 47.442 4.079 -61.352 1.00 90.06 99 GLU A O 1
ATOM 771 N N . GLN A 1 100 ? 48.276 5.924 -62.335 1.00 95.31 100 GLN A N 1
ATOM 772 C CA . GLN A 1 100 ? 47.548 6.874 -61.493 1.00 95.31 100 GLN A CA 1
ATOM 773 C C . GLN A 1 100 ? 46.038 6.794 -61.727 1.00 95.31 100 GLN A C 1
ATOM 775 O O . GLN A 1 100 ? 45.282 6.854 -60.759 1.00 95.31 100 GLN A O 1
ATOM 780 N N . ASP A 1 101 ? 45.589 6.595 -62.965 1.00 92.50 101 ASP A N 1
ATOM 781 C CA . ASP A 1 101 ? 44.168 6.443 -63.291 1.00 92.50 101 ASP A CA 1
ATOM 782 C C . ASP A 1 101 ? 43.560 5.194 -62.634 1.00 92.50 101 ASP A C 1
ATOM 784 O O . ASP A 1 101 ? 42.436 5.240 -62.126 1.00 92.50 101 ASP A O 1
ATOM 788 N N . VAL A 1 102 ? 44.316 4.092 -62.552 1.00 91.19 102 VAL A N 1
ATOM 789 C CA . VAL A 1 102 ? 43.887 2.887 -61.821 1.00 91.19 102 VAL A CA 1
ATOM 790 C C . VAL A 1 102 ? 43.752 3.163 -60.319 1.00 91.19 102 VAL A C 1
ATOM 792 O O . VAL A 1 102 ? 42.772 2.737 -59.703 1.00 91.19 102 VAL A O 1
ATOM 795 N N . GLU A 1 103 ? 44.703 3.883 -59.719 1.00 93.94 103 GLU A N 1
ATOM 796 C CA . GLU A 1 103 ? 44.644 4.261 -58.299 1.00 93.94 103 GLU A CA 1
ATOM 797 C C . GLU A 1 103 ? 43.476 5.219 -58.013 1.00 93.94 103 GLU A C 1
ATOM 799 O O . GLU A 1 103 ? 42.747 5.044 -57.034 1.00 93.94 103 GLU A O 1
ATOM 804 N N . LEU A 1 104 ? 43.247 6.202 -58.887 1.00 96.38 104 LEU A N 1
ATOM 805 C CA . LEU A 1 104 ? 42.124 7.132 -58.780 1.00 96.38 104 LEU A CA 1
ATOM 806 C C . LEU A 1 104 ? 40.778 6.409 -58.895 1.00 96.38 104 LEU A C 1
ATOM 808 O O . LEU A 1 104 ? 39.865 6.721 -58.130 1.00 96.38 104 LEU A O 1
ATOM 812 N N . ALA A 1 105 ? 40.661 5.412 -59.775 1.00 93.81 105 ALA A N 1
ATOM 813 C CA . ALA A 1 105 ? 39.461 4.586 -59.883 1.00 93.81 105 ALA A CA 1
ATOM 814 C C . ALA A 1 105 ? 39.207 3.739 -58.617 1.00 93.81 105 ALA A C 1
ATOM 816 O O . ALA A 1 105 ? 38.061 3.629 -58.173 1.00 93.81 105 ALA A O 1
ATOM 817 N N . ASP A 1 106 ? 40.252 3.173 -57.992 1.00 94.75 106 ASP A N 1
ATOM 818 C CA . ASP A 1 106 ? 40.126 2.476 -56.696 1.00 94.75 106 ASP A CA 1
ATOM 819 C C . ASP A 1 106 ? 39.674 3.431 -55.582 1.00 94.75 106 ASP A C 1
ATOM 821 O O . ASP A 1 106 ? 38.755 3.127 -54.811 1.00 94.75 106 ASP A O 1
ATOM 825 N N . HIS A 1 107 ? 40.291 4.613 -55.511 1.00 97.62 107 HIS A N 1
ATOM 826 C CA . HIS A 1 107 ? 39.926 5.640 -54.543 1.00 97.62 107 HIS A CA 1
ATOM 827 C C . HIS A 1 107 ? 38.481 6.110 -54.718 1.00 97.62 107 HIS A C 1
ATOM 829 O O . HIS A 1 107 ? 37.761 6.183 -53.720 1.00 97.62 107 HIS A O 1
ATOM 835 N N . ASP A 1 108 ? 38.023 6.355 -55.946 1.00 96.19 108 ASP A N 1
ATOM 836 C CA . ASP A 1 108 ? 36.635 6.734 -56.230 1.00 96.19 108 ASP A CA 1
ATOM 837 C C . ASP A 1 108 ? 35.639 5.657 -55.767 1.00 96.19 108 ASP A C 1
ATOM 839 O O . ASP A 1 108 ? 34.657 5.952 -55.073 1.00 96.19 108 ASP A O 1
ATOM 843 N N . ALA A 1 109 ? 35.944 4.382 -56.033 1.00 95.44 109 ALA A N 1
ATOM 844 C CA . ALA A 1 109 ? 35.121 3.262 -55.586 1.00 95.44 109 ALA A CA 1
ATOM 845 C C . ALA A 1 109 ? 35.038 3.177 -54.049 1.00 95.44 109 ALA A C 1
ATOM 847 O O . ALA A 1 109 ? 33.949 3.015 -53.483 1.00 95.44 109 ALA A O 1
ATOM 848 N N . ARG A 1 110 ? 36.172 3.325 -53.349 1.00 98.00 110 ARG A N 1
ATOM 849 C CA . ARG A 1 110 ? 36.235 3.305 -51.876 1.00 98.00 110 ARG A CA 1
ATOM 850 C C . ARG A 1 110 ? 35.541 4.509 -51.247 1.00 98.00 110 ARG A C 1
ATOM 852 O O . ARG A 1 110 ? 34.827 4.340 -50.258 1.00 98.00 110 ARG A O 1
ATOM 859 N N . ILE A 1 111 ? 35.714 5.704 -51.812 1.00 98.38 111 ILE A N 1
ATOM 860 C CA . ILE A 1 111 ? 35.036 6.925 -51.357 1.00 98.38 111 ILE A CA 1
ATOM 861 C C . ILE A 1 111 ? 33.525 6.761 -51.520 1.00 98.38 111 ILE A C 1
ATOM 863 O O . ILE A 1 111 ? 32.786 6.963 -50.558 1.00 98.38 111 ILE A O 1
ATOM 867 N N . THR A 1 112 ? 33.068 6.283 -52.678 1.00 97.44 112 THR A N 1
ATOM 868 C CA . THR A 1 112 ? 31.646 6.019 -52.934 1.00 97.44 112 THR A CA 1
ATOM 869 C C . THR A 1 112 ? 31.063 5.004 -51.944 1.00 97.44 112 THR A C 1
ATOM 871 O O . THR A 1 112 ? 29.965 5.206 -51.411 1.00 97.44 112 THR A O 1
ATOM 874 N N . ALA A 1 113 ? 31.789 3.922 -51.647 1.00 97.81 113 ALA A N 1
ATOM 875 C CA . ALA A 1 113 ? 31.374 2.936 -50.649 1.00 97.81 113 ALA A CA 1
ATOM 876 C C . ALA A 1 113 ? 31.293 3.540 -49.235 1.00 97.81 113 ALA A C 1
ATOM 878 O O . ALA A 1 113 ? 30.306 3.322 -48.526 1.00 97.81 113 ALA A O 1
ATOM 879 N N . ASN A 1 114 ? 32.285 4.345 -48.846 1.00 98.44 114 ASN A N 1
ATOM 880 C CA . ASN A 1 114 ? 32.308 5.030 -47.556 1.00 98.44 114 ASN A CA 1
ATOM 881 C C . ASN A 1 114 ? 31.149 6.023 -47.417 1.00 98.44 114 ASN A C 1
ATOM 883 O O . ASN A 1 114 ? 30.485 6.029 -46.383 1.00 98.44 114 ASN A O 1
ATOM 887 N N . THR A 1 115 ? 30.839 6.801 -48.457 1.00 98.50 115 THR A N 1
ATOM 888 C CA . THR A 1 115 ? 29.684 7.710 -48.462 1.00 98.50 115 THR A CA 1
ATOM 889 C C . THR A 1 115 ? 28.375 6.949 -48.243 1.00 98.50 115 THR A C 1
ATOM 891 O O . THR A 1 115 ? 27.562 7.352 -47.411 1.00 98.50 115 THR A O 1
ATOM 894 N N . LYS A 1 116 ? 28.179 5.801 -48.912 1.00 98.06 116 LYS A N 1
ATOM 895 C CA . LYS A 1 116 ? 26.995 4.944 -48.696 1.00 98.06 116 LYS A CA 1
ATOM 896 C C . LYS A 1 116 ? 26.916 4.441 -47.242 1.00 98.06 116 LYS A C 1
ATOM 898 O O . LYS A 1 116 ? 25.833 4.439 -46.656 1.00 98.06 116 LYS A O 1
ATOM 903 N N . ALA A 1 117 ? 28.042 4.044 -46.644 1.00 98.38 117 ALA A N 1
ATOM 904 C CA . ALA A 1 117 ? 28.095 3.576 -45.256 1.00 98.38 117 ALA A CA 1
ATOM 905 C C . ALA A 1 117 ? 27.821 4.694 -44.233 1.00 98.38 117 ALA A C 1
ATOM 907 O O . ALA A 1 117 ? 27.079 4.471 -43.276 1.00 98.38 117 ALA A O 1
ATOM 908 N N . ILE A 1 118 ? 28.372 5.892 -44.449 1.00 98.62 118 ILE A N 1
ATOM 909 C CA . ILE A 1 118 ? 28.161 7.066 -43.589 1.00 98.62 118 ILE A CA 1
ATOM 910 C C . ILE A 1 118 ? 26.687 7.478 -43.597 1.00 98.62 118 ILE A C 1
ATOM 912 O O . ILE A 1 118 ? 26.102 7.619 -42.527 1.00 98.62 118 ILE A O 1
ATOM 916 N N . ASN A 1 119 ? 26.055 7.551 -44.771 1.00 98.25 119 ASN A N 1
ATOM 917 C CA . ASN A 1 119 ? 24.630 7.884 -44.872 1.00 98.25 119 ASN A CA 1
ATOM 918 C C . ASN A 1 119 ? 23.745 6.866 -44.126 1.00 98.25 119 ASN A C 1
ATOM 920 O O . ASN A 1 119 ? 22.740 7.223 -43.514 1.00 98.25 119 ASN A O 1
ATOM 924 N N . LEU A 1 120 ? 24.118 5.580 -44.135 1.00 98.31 120 LEU A N 1
ATOM 925 C CA . LEU A 1 120 ? 23.407 4.560 -43.359 1.00 98.31 120 LEU A CA 1
ATOM 926 C C . LEU A 1 120 ? 23.617 4.734 -41.846 1.00 98.31 120 LEU A C 1
ATOM 928 O O . LEU A 1 120 ? 22.685 4.524 -41.066 1.00 98.31 120 LEU A O 1
ATOM 932 N N . LEU A 1 121 ? 24.835 5.078 -41.422 1.00 98.69 121 LEU A N 1
ATOM 933 C CA . LEU A 1 121 ? 25.142 5.354 -40.018 1.00 98.69 121 LEU A CA 1
ATOM 934 C C . LEU A 1 121 ? 24.371 6.570 -39.503 1.00 98.69 121 LEU A C 1
ATOM 936 O O . LEU A 1 121 ? 23.852 6.499 -38.395 1.00 98.69 121 LEU A O 1
ATOM 940 N N . GLU A 1 122 ? 24.233 7.620 -40.310 1.00 98.62 122 GLU A N 1
ATOM 941 C CA . GLU A 1 122 ? 23.461 8.820 -39.977 1.00 98.62 122 GLU A CA 1
ATOM 942 C C . GLU A 1 122 ? 22.009 8.472 -39.623 1.00 98.62 122 GLU A C 1
ATOM 944 O O . GLU A 1 122 ? 21.551 8.750 -38.517 1.00 98.62 122 GLU A O 1
ATOM 949 N N . VAL A 1 123 ? 21.315 7.728 -40.492 1.00 98.50 123 VAL A N 1
ATOM 950 C CA . VAL A 1 123 ? 19.928 7.295 -40.234 1.00 98.50 123 VAL A CA 1
ATOM 951 C C . VAL A 1 123 ? 19.820 6.437 -38.968 1.00 98.50 123 VAL A C 1
ATOM 953 O O . VAL A 1 123 ? 18.877 6.581 -38.181 1.00 98.50 123 VAL A O 1
ATOM 956 N N . ARG A 1 124 ? 20.779 5.527 -38.748 1.00 98.56 124 ARG A N 1
ATOM 957 C CA . ARG A 1 124 ? 20.805 4.666 -37.553 1.00 98.56 124 ARG A CA 1
ATOM 958 C C . ARG A 1 124 ? 21.030 5.472 -36.278 1.00 98.56 124 ARG A C 1
ATOM 960 O O . ARG A 1 124 ? 20.394 5.158 -35.273 1.00 98.56 124 ARG A O 1
ATOM 967 N N . LEU A 1 125 ? 21.907 6.473 -36.324 1.00 98.75 125 LEU A N 1
ATOM 968 C CA . LEU A 1 125 ? 22.206 7.350 -35.198 1.00 98.75 125 LEU A CA 1
ATOM 969 C C . LEU A 1 125 ? 20.968 8.167 -34.826 1.00 98.75 125 LEU A C 1
ATOM 971 O O . LEU A 1 125 ? 20.502 8.053 -33.698 1.00 98.75 125 LEU A O 1
ATOM 975 N N . THR A 1 126 ? 20.351 8.854 -35.790 1.00 98.56 126 THR A N 1
ATOM 976 C CA . THR A 1 126 ? 19.123 9.632 -35.557 1.00 98.56 126 THR A CA 1
ATOM 977 C C . THR A 1 126 ? 17.988 8.763 -35.009 1.00 98.56 126 THR A C 1
ATOM 979 O O . THR A 1 126 ? 17.255 9.159 -34.102 1.00 98.56 126 THR A O 1
ATOM 982 N N . THR A 1 127 ? 17.854 7.531 -35.510 1.00 98.56 127 THR A N 1
ATOM 983 C CA . THR A 1 127 ? 16.861 6.576 -34.992 1.00 98.56 127 THR A CA 1
ATOM 984 C C . THR A 1 127 ? 17.147 6.188 -33.539 1.00 98.56 127 THR A C 1
ATOM 986 O O . THR A 1 127 ? 16.222 6.068 -32.734 1.00 98.56 127 THR A O 1
ATOM 989 N N . ALA A 1 128 ? 18.414 5.950 -33.194 1.00 98.62 128 ALA A N 1
ATOM 990 C CA . ALA A 1 128 ? 18.812 5.600 -31.835 1.00 98.62 128 ALA A CA 1
ATOM 991 C C . ALA A 1 128 ? 18.597 6.772 -30.867 1.00 98.62 128 ALA A C 1
ATOM 993 O O . ALA A 1 128 ? 18.051 6.564 -29.786 1.00 98.62 128 ALA A O 1
ATOM 994 N N . GLU A 1 129 ? 18.940 7.992 -31.278 1.00 98.62 129 GLU A N 1
ATOM 995 C CA . GLU A 1 129 ? 18.704 9.218 -30.508 1.00 98.62 129 GLU A CA 1
ATOM 996 C C . GLU A 1 129 ? 17.216 9.405 -30.199 1.00 98.62 129 GLU A C 1
ATOM 998 O O . GLU A 1 129 ? 16.852 9.620 -29.044 1.00 98.62 129 GLU A O 1
ATOM 1003 N N . GLY A 1 130 ? 16.336 9.209 -31.188 1.00 98.56 130 GLY A N 1
ATOM 1004 C CA . GLY A 1 130 ? 14.888 9.259 -30.971 1.00 98.56 130 GLY A CA 1
ATOM 1005 C C . GLY A 1 130 ? 14.395 8.237 -29.938 1.00 98.56 130 GLY A C 1
ATOM 1006 O O . GLY A 1 130 ? 13.592 8.570 -29.069 1.00 98.56 130 GLY A O 1
ATOM 1007 N N . LYS A 1 131 ? 14.914 7.001 -29.972 1.00 98.75 131 LYS A N 1
ATOM 1008 C CA . LYS A 1 131 ? 14.572 5.967 -28.976 1.00 98.75 131 LYS A CA 1
ATOM 1009 C C . LYS A 1 131 ? 15.066 6.321 -27.573 1.00 98.75 131 LYS A C 1
ATOM 1011 O O . LYS A 1 131 ? 14.351 6.069 -26.609 1.00 98.75 131 LYS A O 1
ATOM 1016 N N . ILE A 1 132 ? 16.260 6.904 -27.455 1.00 98.75 132 ILE A N 1
ATOM 1017 C CA . ILE A 1 132 ? 16.813 7.355 -26.169 1.00 98.75 132 ILE A CA 1
ATOM 1018 C C . ILE A 1 132 ? 15.944 8.463 -25.565 1.00 98.75 132 ILE A C 1
ATOM 1020 O O . ILE A 1 132 ? 15.697 8.449 -24.363 1.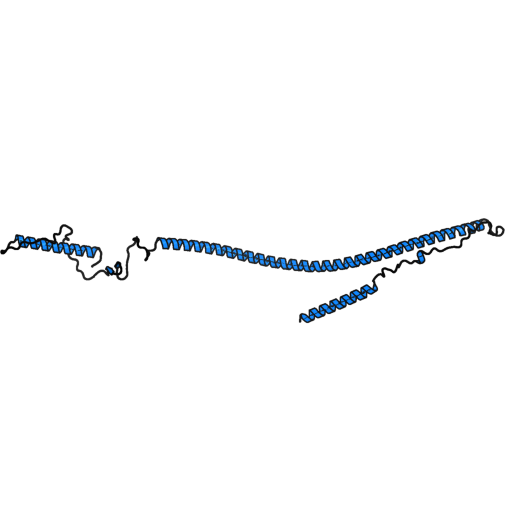00 98.75 132 ILE A O 1
ATOM 1024 N N . VAL A 1 133 ? 15.435 9.390 -26.384 1.00 98.75 133 VAL A N 1
ATOM 1025 C CA . VAL A 1 133 ? 14.524 10.449 -25.918 1.00 98.75 133 VAL A CA 1
ATOM 1026 C C . VAL A 1 133 ? 13.223 9.866 -25.359 1.00 98.75 133 VAL A C 1
ATOM 1028 O O . VAL A 1 133 ? 12.795 10.282 -24.286 1.00 98.75 133 VAL A O 1
ATOM 1031 N N . VAL A 1 134 ? 12.623 8.880 -26.035 1.00 98.50 134 VAL A N 1
ATOM 1032 C CA . VAL A 1 134 ? 11.412 8.202 -25.535 1.00 98.50 134 VAL A CA 1
ATOM 1033 C C . VAL A 1 134 ? 11.692 7.475 -24.220 1.00 98.50 134 VAL A C 1
ATOM 1035 O O . VAL A 1 134 ? 10.980 7.697 -23.250 1.00 98.50 134 VAL A O 1
ATOM 1038 N N . LEU A 1 135 ? 12.775 6.692 -24.149 1.00 98.75 135 LEU A N 1
ATOM 1039 C CA . LEU A 1 135 ? 13.159 5.998 -22.914 1.00 98.75 135 LEU A CA 1
ATOM 1040 C C . LEU A 1 135 ? 13.381 6.964 -21.748 1.00 98.75 135 LEU A C 1
ATOM 1042 O O . LEU A 1 135 ? 13.048 6.640 -20.615 1.00 98.75 135 LEU A O 1
ATOM 1046 N N . ARG A 1 136 ? 13.931 8.153 -22.011 1.00 98.75 136 ARG A N 1
ATOM 1047 C CA . ARG A 1 136 ? 14.085 9.184 -20.984 1.00 98.75 136 ARG A CA 1
ATOM 1048 C C . ARG A 1 136 ? 12.733 9.688 -20.478 1.00 98.75 136 ARG A C 1
ATOM 1050 O O . ARG A 1 136 ? 12.576 9.830 -19.276 1.00 98.75 136 ARG A O 1
ATOM 1057 N N . SER A 1 137 ? 11.771 9.906 -21.373 1.00 98.56 137 SER A N 1
ATOM 1058 C CA . SER A 1 137 ? 10.409 10.287 -20.984 1.00 98.56 137 SER A CA 1
ATOM 1059 C C . SER A 1 137 ? 9.730 9.210 -20.134 1.00 98.56 137 SER A C 1
ATOM 1061 O O . SER A 1 137 ? 9.067 9.545 -19.158 1.00 98.56 137 SER A O 1
ATOM 1063 N N . ASP A 1 138 ? 9.903 7.932 -20.485 1.00 98.75 138 ASP A N 1
ATOM 1064 C CA . ASP A 1 138 ? 9.359 6.815 -19.704 1.00 98.75 138 ASP A CA 1
ATOM 1065 C C . ASP A 1 138 ? 10.013 6.739 -18.314 1.00 98.75 138 ASP A C 1
ATOM 1067 O O . ASP A 1 138 ? 9.333 6.507 -17.318 1.00 98.75 138 ASP A O 1
ATOM 1071 N N . VAL A 1 139 ? 11.330 6.964 -18.231 1.00 98.81 139 VAL A N 1
ATOM 1072 C CA . VAL A 1 139 ? 12.060 7.019 -16.954 1.00 98.81 139 VAL A CA 1
ATOM 1073 C C . VAL A 1 139 ? 11.577 8.180 -16.090 1.00 98.81 139 VAL A C 1
ATOM 1075 O O . VAL A 1 139 ? 11.350 7.968 -14.905 1.00 98.81 139 VAL A O 1
ATOM 1078 N N . ASP A 1 140 ? 11.384 9.370 -16.659 1.00 98.69 140 ASP A N 1
ATOM 1079 C CA . ASP A 1 140 ? 10.876 10.529 -15.915 1.00 98.69 140 ASP A CA 1
ATOM 1080 C C . ASP A 1 140 ? 9.457 10.255 -15.372 1.00 98.69 140 ASP A C 1
ATOM 1082 O O . ASP A 1 140 ? 9.186 10.524 -14.205 1.00 98.69 140 ASP A O 1
ATOM 1086 N N . TYR A 1 141 ? 8.582 9.620 -16.162 1.00 98.56 141 TYR A N 1
ATOM 1087 C CA . TYR A 1 141 ? 7.248 9.207 -15.706 1.00 98.56 141 TYR A CA 1
ATOM 1088 C C . TYR A 1 141 ? 7.303 8.188 -14.559 1.00 98.56 141 TYR A C 1
ATOM 1090 O O . TYR A 1 141 ? 6.627 8.347 -13.544 1.00 98.56 141 TYR A O 1
ATOM 1098 N N . LEU A 1 142 ? 8.141 7.155 -14.692 1.00 98.75 142 LEU A N 1
ATOM 1099 C CA . LEU A 1 142 ? 8.321 6.152 -13.641 1.00 98.75 142 LEU A CA 1
ATOM 1100 C C . LEU A 1 142 ? 8.918 6.757 -12.367 1.00 98.75 142 LEU A C 1
ATOM 1102 O O . LEU A 1 142 ? 8.605 6.284 -11.279 1.00 98.75 142 LEU A O 1
ATOM 1106 N N . LEU A 1 143 ? 9.769 7.782 -12.482 1.00 98.75 143 LEU A N 1
ATOM 1107 C CA . LEU A 1 143 ? 10.315 8.498 -11.330 1.00 98.75 143 LEU A CA 1
ATOM 1108 C C . LEU A 1 143 ? 9.215 9.216 -10.538 1.00 98.75 143 LEU A C 1
ATOM 1110 O O . LEU A 1 143 ? 9.202 9.115 -9.312 1.00 98.75 143 LEU A O 1
ATOM 1114 N N . ASP A 1 144 ? 8.272 9.867 -11.214 1.00 98.56 144 ASP A N 1
ATOM 1115 C CA . ASP A 1 144 ? 7.125 10.492 -10.549 1.00 98.56 144 ASP A CA 1
ATOM 1116 C C . ASP A 1 144 ? 6.213 9.437 -9.892 1.00 98.56 144 ASP A C 1
ATOM 1118 O O . ASP A 1 144 ? 5.850 9.576 -8.722 1.00 98.56 144 ASP A O 1
ATOM 1122 N N . GLU A 1 145 ? 5.922 8.323 -10.580 1.00 98.75 145 GLU A N 1
ATOM 1123 C CA . GLU A 1 145 ? 5.115 7.236 -10.003 1.00 98.75 145 GLU A CA 1
ATOM 1124 C C . GLU A 1 145 ? 5.749 6.635 -8.740 1.00 98.75 145 GLU A C 1
ATOM 1126 O O . GLU A 1 145 ? 5.051 6.380 -7.755 1.00 98.75 145 GLU A O 1
ATOM 1131 N N . VAL A 1 146 ? 7.070 6.402 -8.728 1.00 98.75 146 VAL A N 1
ATOM 1132 C CA . VAL A 1 146 ? 7.726 5.854 -7.528 1.00 98.75 146 VAL A CA 1
ATOM 1133 C C . VAL A 1 146 ? 7.738 6.852 -6.374 1.00 98.75 146 VAL A C 1
ATOM 1135 O O . VAL A 1 146 ? 7.640 6.418 -5.227 1.00 98.75 146 VAL A O 1
ATOM 1138 N N . ILE A 1 147 ? 7.808 8.160 -6.646 1.00 98.62 147 ILE A N 1
ATOM 1139 C CA . ILE A 1 147 ? 7.696 9.204 -5.618 1.00 98.62 147 ILE A CA 1
ATOM 1140 C C . ILE A 1 147 ? 6.296 9.171 -4.989 1.00 98.62 147 ILE A C 1
ATOM 1142 O O . ILE A 1 147 ? 6.179 9.132 -3.761 1.00 98.62 147 ILE A O 1
ATOM 1146 N N . ASP A 1 148 ? 5.244 9.104 -5.807 1.00 98.56 148 ASP A N 1
ATOM 1147 C CA . ASP A 1 148 ? 3.858 9.019 -5.328 1.00 98.56 148 ASP A CA 1
ATOM 1148 C C . ASP A 1 148 ? 3.612 7.737 -4.519 1.00 98.56 148 ASP A C 1
ATOM 1150 O O . ASP A 1 148 ? 3.006 7.766 -3.443 1.00 98.56 148 ASP A O 1
ATOM 1154 N N . ILE A 1 149 ? 4.127 6.598 -4.991 1.00 98.69 149 ILE A N 1
ATOM 1155 C CA . ILE A 1 149 ? 4.041 5.321 -4.271 1.00 98.69 149 ILE A CA 1
ATOM 1156 C C . ILE A 1 149 ? 4.759 5.408 -2.922 1.00 98.69 149 ILE A C 1
ATOM 1158 O O . ILE A 1 149 ? 4.216 4.945 -1.918 1.00 98.69 149 ILE A O 1
ATOM 1162 N N . GLN A 1 150 ? 5.953 6.003 -2.867 1.00 98.69 150 GLN A N 1
ATOM 1163 C CA . GLN A 1 150 ? 6.698 6.177 -1.618 1.00 98.69 150 GLN A CA 1
ATOM 1164 C C . GLN A 1 150 ? 5.942 7.069 -0.629 1.00 98.69 150 GLN A C 1
ATOM 1166 O O . GLN A 1 150 ? 5.849 6.723 0.549 1.00 98.69 150 GLN A O 1
ATOM 1171 N N . ALA A 1 151 ? 5.349 8.168 -1.100 1.00 98.50 151 ALA A N 1
ATOM 1172 C CA . ALA A 1 151 ? 4.526 9.039 -0.267 1.00 98.50 151 ALA A CA 1
ATOM 1173 C C . ALA A 1 151 ? 3.311 8.288 0.304 1.00 98.50 151 ALA A C 1
ATOM 1175 O O . ALA A 1 151 ? 3.058 8.337 1.510 1.00 98.50 151 ALA A O 1
ATOM 1176 N N . HIS A 1 152 ? 2.597 7.525 -0.530 1.00 98.69 152 HIS A N 1
ATOM 1177 C CA . HIS A 1 152 ? 1.485 6.696 -0.069 1.00 98.69 152 HIS A CA 1
ATOM 1178 C C . HIS A 1 152 ? 1.927 5.619 0.927 1.00 98.69 152 HIS A C 1
ATOM 1180 O O . HIS A 1 152 ? 1.248 5.418 1.934 1.00 98.69 152 HIS A O 1
ATOM 1186 N N . LEU A 1 153 ? 3.064 4.960 0.697 1.00 98.75 153 LEU A N 1
ATOM 1187 C CA . LEU A 1 153 ? 3.576 3.916 1.585 1.00 98.75 153 LEU A CA 1
ATOM 1188 C C . LEU A 1 153 ? 3.851 4.470 2.987 1.00 98.75 153 LEU A C 1
ATOM 1190 O O . LEU A 1 153 ? 3.406 3.868 3.959 1.00 98.75 153 LEU A O 1
ATOM 1194 N N . VAL A 1 154 ? 4.457 5.657 3.093 1.00 98.69 154 VAL A N 1
ATOM 1195 C CA . VAL A 1 154 ? 4.666 6.341 4.383 1.00 98.69 154 VAL A CA 1
ATOM 1196 C C . VAL A 1 154 ? 3.339 6.633 5.092 1.00 98.69 154 VAL A C 1
ATOM 1198 O O . VAL A 1 154 ? 3.226 6.446 6.301 1.00 98.69 154 VAL A O 1
ATOM 1201 N N . THR A 1 155 ? 2.299 7.056 4.366 1.00 98.56 155 THR A N 1
ATOM 1202 C CA . THR A 1 155 ? 0.984 7.291 4.996 1.00 98.56 155 THR A CA 1
ATOM 1203 C C . THR A 1 155 ? 0.302 6.003 5.456 1.00 98.56 155 THR A C 1
ATOM 1205 O O . THR A 1 155 ? -0.402 6.004 6.466 1.00 98.56 155 THR A O 1
ATOM 1208 N N . VAL A 1 156 ? 0.480 4.899 4.725 1.00 98.75 156 VAL A N 1
ATOM 1209 C CA . VAL A 1 156 ? -0.055 3.586 5.110 1.00 98.75 156 VAL A CA 1
ATOM 1210 C C . VAL A 1 156 ? 0.660 3.064 6.352 1.00 98.75 156 VAL A C 1
ATOM 1212 O O . VAL A 1 156 ? -0.017 2.575 7.250 1.00 98.75 156 VAL A O 1
ATOM 1215 N N . ASP A 1 157 ? 1.978 3.230 6.421 1.00 98.75 157 ASP A N 1
ATOM 1216 C CA . ASP A 1 157 ? 2.821 2.866 7.565 1.00 98.75 157 ASP A CA 1
ATOM 1217 C C . ASP A 1 157 ? 2.341 3.557 8.852 1.00 98.75 157 ASP A C 1
ATOM 1219 O O . ASP A 1 157 ? 1.948 2.897 9.807 1.00 98.75 157 ASP A O 1
ATOM 1223 N N . GLN A 1 158 ? 2.164 4.881 8.818 1.00 98.62 158 GLN A N 1
ATOM 1224 C CA . GLN A 1 158 ? 1.641 5.640 9.965 1.00 98.62 158 GLN A CA 1
ATOM 1225 C C . GLN A 1 158 ? 0.226 5.224 10.388 1.00 98.62 158 GLN A C 1
ATOM 1227 O O . GLN A 1 158 ? -0.120 5.244 11.570 1.00 98.62 158 GLN A O 1
ATOM 1232 N N . ARG A 1 159 ? -0.637 4.875 9.426 1.00 98.75 159 ARG A N 1
ATOM 1233 C CA . ARG A 1 159 ? -1.985 4.373 9.733 1.00 98.75 159 ARG A CA 1
ATOM 1234 C C . ARG A 1 159 ? -1.934 2.991 10.372 1.00 98.75 159 ARG A C 1
ATOM 1236 O O . ARG A 1 159 ? -2.787 2.692 11.203 1.00 98.75 159 ARG A O 1
ATOM 1243 N N . LEU A 1 160 ? -0.981 2.160 9.962 1.00 98.81 160 LEU A N 1
ATOM 1244 C CA . LEU A 1 160 ? -0.765 0.837 10.524 1.00 98.81 160 LEU A CA 1
ATOM 1245 C C . LEU A 1 160 ? -0.242 0.953 11.959 1.00 98.81 160 LEU A C 1
ATOM 1247 O O . LEU A 1 160 ? -0.856 0.357 12.837 1.00 98.81 160 LEU A O 1
ATOM 1251 N N . ASP A 1 161 ? 0.743 1.817 12.214 1.00 98.75 161 ASP A N 1
ATOM 1252 C CA . ASP A 1 161 ? 1.223 2.138 13.568 1.00 98.75 161 ASP A CA 1
ATOM 1253 C C . ASP A 1 161 ? 0.078 2.590 14.491 1.00 98.75 161 ASP A C 1
ATOM 1255 O O . ASP A 1 161 ? -0.043 2.140 15.633 1.00 98.75 161 ASP A O 1
ATOM 1259 N N . GLY A 1 162 ? -0.806 3.460 13.987 1.00 98.69 162 GLY A N 1
ATOM 1260 C CA . GLY A 1 162 ? -1.978 3.919 14.736 1.00 98.69 162 GLY A CA 1
ATOM 1261 C C . GLY A 1 162 ? -2.922 2.773 15.111 1.00 98.69 162 GLY A C 1
ATOM 1262 O O . GLY A 1 162 ? -3.313 2.642 16.268 1.00 98.69 162 GLY A O 1
ATOM 1263 N N . VAL A 1 163 ? -3.237 1.896 14.155 1.00 98.81 163 VAL A N 1
ATOM 1264 C CA . VAL A 1 163 ? -4.087 0.719 14.402 1.00 98.81 163 VAL A CA 1
ATOM 1265 C C . VAL A 1 163 ? -3.418 -0.273 15.355 1.00 98.81 163 VAL A C 1
ATOM 1267 O O . VAL A 1 163 ? -4.098 -0.878 16.184 1.00 98.81 163 VAL A O 1
ATOM 1270 N N . GLU A 1 164 ? -2.103 -0.459 15.267 1.00 98.81 164 GLU A N 1
ATOM 1271 C CA . GLU A 1 164 ? -1.360 -1.317 16.191 1.00 98.81 164 GLU A CA 1
ATOM 1272 C C . GLU A 1 164 ? -1.409 -0.782 17.627 1.00 98.81 164 GLU A C 1
ATOM 1274 O O . GLU A 1 164 ? -1.649 -1.564 18.555 1.00 98.81 164 GLU A O 1
ATOM 1279 N N . SER A 1 165 ? -1.277 0.537 17.807 1.00 98.69 165 SER A N 1
ATOM 1280 C CA . SER A 1 165 ? -1.460 1.197 19.105 1.00 98.69 165 SER A CA 1
ATOM 1281 C C . SER A 1 165 ? -2.882 1.007 19.633 1.00 98.69 165 SER A C 1
ATOM 1283 O O . SER A 1 165 ? -3.054 0.508 20.745 1.00 98.69 165 SER A O 1
ATOM 1285 N N . ASP A 1 166 ? -3.901 1.303 18.820 1.00 98.81 166 ASP A N 1
ATOM 1286 C CA . ASP A 1 166 ? -5.310 1.160 19.209 1.00 98.81 166 ASP A CA 1
ATOM 1287 C C . ASP A 1 166 ? -5.637 -0.285 19.632 1.00 98.81 166 ASP A C 1
ATOM 1289 O O . ASP A 1 166 ? -6.325 -0.527 20.627 1.00 98.81 166 ASP A O 1
ATOM 1293 N N . ILE A 1 167 ? -5.125 -1.281 18.900 1.00 98.81 167 ILE A N 1
ATOM 1294 C CA . ILE A 1 167 ? -5.317 -2.700 19.232 1.00 98.81 167 ILE A CA 1
ATOM 1295 C C . ILE A 1 167 ? -4.606 -3.065 20.536 1.00 98.81 167 ILE A C 1
ATOM 1297 O O . ILE A 1 167 ? -5.142 -3.861 21.312 1.00 98.81 167 ILE A O 1
ATOM 1301 N N . SER A 1 168 ? -3.403 -2.538 20.771 1.00 98.75 168 SER A N 1
ATOM 1302 C CA . SER A 1 168 ? -2.674 -2.753 22.022 1.00 98.75 168 SER A CA 1
ATOM 1303 C C . SER A 1 168 ? -3.459 -2.203 23.214 1.00 98.75 168 SER A C 1
ATOM 1305 O O . SER A 1 168 ? -3.637 -2.910 24.209 1.00 98.75 168 SER A O 1
ATOM 1307 N N . ASP A 1 169 ? -4.010 -0.998 23.080 1.00 98.69 169 ASP A N 1
ATOM 1308 C CA . ASP A 1 169 ? -4.812 -0.356 24.120 1.00 98.69 169 ASP A CA 1
ATOM 1309 C C . ASP A 1 169 ? -6.101 -1.141 24.398 1.00 98.69 169 ASP A C 1
ATOM 1311 O O . ASP A 1 169 ? -6.391 -1.475 25.549 1.00 98.69 169 ASP A O 1
ATOM 1315 N N . ILE A 1 170 ? -6.822 -1.563 23.351 1.00 98.62 170 ILE A N 1
ATOM 1316 C CA . ILE A 1 170 ? -8.011 -2.420 23.494 1.00 98.62 170 ILE A CA 1
ATOM 1317 C C . ILE A 1 170 ? -7.658 -3.734 24.196 1.00 98.62 170 ILE A C 1
ATOM 1319 O O . ILE A 1 170 ? -8.388 -4.170 25.084 1.00 98.62 170 ILE A O 1
ATOM 1323 N N . LYS A 1 171 ? -6.549 -4.383 23.821 1.00 98.25 171 LYS A N 1
ATOM 1324 C CA . LYS A 1 171 ? -6.110 -5.641 24.447 1.00 98.25 171 LYS A CA 1
ATOM 1325 C C . LYS A 1 171 ? -5.757 -5.479 25.924 1.00 98.25 171 LYS A C 1
ATOM 1327 O O . LYS A 1 171 ? -5.866 -6.459 26.657 1.00 98.25 171 LYS A O 1
ATOM 1332 N N . SER A 1 172 ? -5.332 -4.289 26.335 1.00 98.31 172 SER A N 1
ATOM 1333 C CA . SER A 1 172 ? -4.993 -3.977 27.722 1.00 98.31 172 SER A CA 1
ATOM 1334 C C . SER A 1 172 ? -6.236 -3.730 28.587 1.00 98.31 172 SER A C 1
ATOM 1336 O O . SER A 1 172 ? -6.276 -4.174 29.731 1.00 98.31 172 SER A O 1
ATOM 1338 N N . ASP A 1 173 ? -7.262 -3.064 28.042 1.00 98.44 173 ASP A N 1
ATOM 1339 C CA . ASP A 1 173 ? -8.410 -2.563 28.823 1.00 98.44 173 ASP A CA 1
ATOM 1340 C C . ASP A 1 173 ? -9.702 -3.403 28.683 1.00 98.44 173 ASP A C 1
ATOM 1342 O O . ASP A 1 173 ? -10.662 -3.241 29.436 1.00 98.44 173 ASP A O 1
ATOM 1346 N N . TYR A 1 174 ? -9.780 -4.339 27.729 1.00 98.38 174 TYR A N 1
ATOM 1347 C CA . TYR A 1 174 ? -11.004 -5.132 27.556 1.00 98.38 174 TYR A CA 1
ATOM 1348 C C . TYR A 1 174 ? -11.216 -6.203 28.649 1.00 98.38 174 TYR A C 1
ATOM 1350 O O . TYR A 1 174 ? -10.306 -6.924 29.066 1.00 98.38 174 TYR A O 1
ATOM 1358 N N . VAL A 1 175 ? -12.479 -6.401 29.045 1.00 98.50 175 VAL A N 1
ATOM 1359 C CA . VAL A 1 175 ? -12.903 -7.546 29.871 1.00 98.50 175 VAL A CA 1
ATOM 1360 C C . VAL A 1 175 ? -13.025 -8.791 28.989 1.00 98.50 175 VAL A C 1
ATOM 1362 O O . VAL A 1 175 ? -13.752 -8.790 27.990 1.00 98.50 175 VAL A O 1
ATOM 1365 N N . SER A 1 176 ? -12.337 -9.873 29.353 1.00 98.56 176 SER A N 1
ATOM 1366 C CA . SER A 1 176 ? -12.233 -11.073 28.529 1.00 98.56 176 SER A CA 1
ATOM 1367 C C . SER A 1 176 ? -13.230 -12.127 28.982 1.00 98.56 176 SER A C 1
ATOM 1369 O O . SER A 1 176 ? -13.390 -12.408 30.161 1.00 98.56 176 SER A O 1
ATOM 1371 N N . LYS A 1 177 ? -13.888 -12.776 28.022 1.00 98.38 177 LYS A N 1
ATOM 1372 C CA . LYS A 1 177 ? -14.848 -13.851 28.315 1.00 98.38 177 LYS A CA 1
ATOM 1373 C C . LYS A 1 177 ? -14.182 -15.192 28.623 1.00 98.38 177 LYS A C 1
ATOM 1375 O O . LYS A 1 177 ? -14.857 -16.099 29.093 1.00 98.38 177 LYS A O 1
ATOM 1380 N N . THR A 1 178 ? -12.904 -15.345 28.283 1.00 98.31 178 THR A N 1
ATOM 1381 C CA . THR A 1 178 ? -12.187 -16.628 28.351 1.00 98.31 178 THR A CA 1
ATOM 1382 C C . THR A 1 178 ? -11.134 -16.674 29.450 1.00 98.31 178 THR A C 1
ATOM 1384 O O . THR A 1 178 ? -10.623 -17.752 29.737 1.00 98.31 178 THR A O 1
ATOM 1387 N N . VAL A 1 179 ? -10.763 -15.528 30.027 1.00 98.38 179 VAL A N 1
ATOM 1388 C CA . VAL A 1 179 ? -9.775 -15.477 31.110 1.00 98.38 179 VAL A CA 1
ATOM 1389 C C . VAL A 1 179 ? -10.391 -16.013 32.404 1.00 98.38 179 VAL A C 1
ATOM 1391 O O . VAL A 1 179 ? -11.559 -15.769 32.691 1.00 98.38 179 VAL A O 1
ATOM 1394 N N . THR A 1 180 ? -9.611 -16.765 33.177 1.00 97.75 180 THR A N 1
ATOM 1395 C CA . THR A 1 180 ? -10.044 -17.335 34.467 1.00 97.75 180 THR A CA 1
ATOM 1396 C C . THR A 1 180 ? -9.561 -16.525 35.669 1.00 97.75 180 THR A C 1
ATOM 1398 O O . THR A 1 180 ? -9.961 -16.793 36.798 1.00 97.75 180 THR A O 1
ATOM 1401 N N . GLU A 1 181 ? -8.667 -15.563 35.448 1.00 98.44 181 GLU A N 1
ATOM 1402 C CA . GLU A 1 181 ? -8.213 -14.622 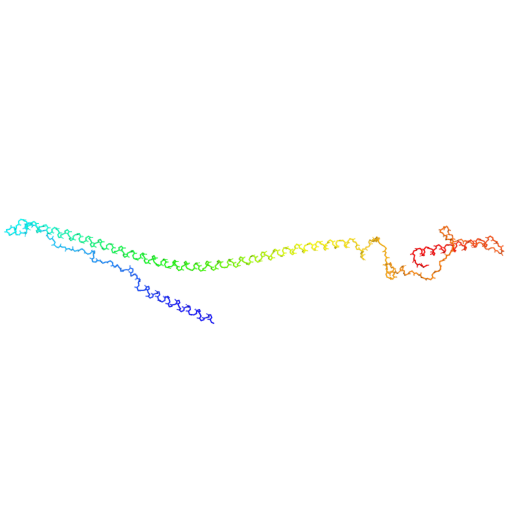36.469 1.00 98.44 181 GLU A CA 1
ATOM 1403 C C . GLU A 1 181 ? -9.301 -13.582 36.762 1.00 98.44 181 GLU A C 1
ATOM 1405 O O . GLU A 1 181 ? -10.047 -13.173 35.871 1.00 98.44 181 GLU A O 1
ATOM 1410 N N . SER A 1 182 ? -9.394 -13.145 38.021 1.00 98.31 182 SER A N 1
ATOM 1411 C CA . SER A 1 182 ? -10.374 -12.135 38.425 1.00 98.31 182 SER A CA 1
ATOM 1412 C C . SER A 1 182 ? -10.104 -10.813 37.711 1.00 98.31 182 SER A C 1
ATOM 1414 O O . SER A 1 182 ? -9.017 -10.252 37.830 1.00 98.31 182 SER A O 1
ATOM 1416 N N . GLN A 1 183 ? -11.118 -10.279 37.035 1.00 98.50 183 GLN A N 1
ATOM 1417 C CA . GLN A 1 183 ? -11.053 -8.971 36.386 1.00 98.50 183 GLN A CA 1
ATOM 1418 C C . GLN A 1 183 ? -11.709 -7.909 37.271 1.00 98.50 183 GLN A C 1
ATOM 1420 O O . GLN A 1 183 ? -12.667 -8.195 37.989 1.00 98.50 183 GLN A O 1
ATOM 1425 N N . SER A 1 184 ? -11.183 -6.686 37.232 1.00 98.25 184 SER A N 1
ATOM 1426 C CA . SER A 1 184 ? -11.677 -5.565 38.034 1.00 98.25 184 SER A CA 1
ATOM 1427 C C . SER A 1 184 ? -12.159 -4.443 37.127 1.00 98.25 184 SER A C 1
ATOM 1429 O O . SER A 1 184 ? -11.519 -4.141 36.123 1.00 98.25 184 SER A O 1
ATOM 1431 N N . LEU A 1 185 ? -13.272 -3.817 37.501 1.00 98.56 185 LEU A N 1
ATOM 1432 C CA . LEU A 1 185 ? -13.805 -2.632 36.842 1.00 98.56 185 LEU A CA 1
ATOM 1433 C C . LEU A 1 185 ? -13.625 -1.429 37.763 1.00 98.56 185 LEU A C 1
ATOM 1435 O O . LEU A 1 185 ? -13.995 -1.473 38.935 1.00 98.56 185 LEU A O 1
ATOM 1439 N N . ALA A 1 186 ? -13.094 -0.335 37.219 1.00 98.44 186 ALA A N 1
ATOM 1440 C CA . ALA A 1 186 ? -12.995 0.939 37.933 1.00 98.44 186 ALA A CA 1
ATOM 1441 C C . ALA A 1 186 ? -14.323 1.728 37.943 1.00 98.44 186 ALA A C 1
ATOM 1443 O O . ALA A 1 186 ? -14.404 2.801 38.539 1.00 98.44 186 ALA A O 1
ATOM 1444 N N . SER A 1 187 ? -15.360 1.211 37.279 1.00 98.44 187 SER A N 1
ATOM 1445 C CA . SER A 1 187 ? -16.682 1.821 37.152 1.00 98.44 187 SER A CA 1
ATOM 1446 C C . SER A 1 187 ? -17.790 0.908 37.703 1.00 98.44 187 SER A C 1
ATOM 1448 O O . SER A 1 187 ? -17.624 -0.314 37.750 1.00 98.44 187 SER A O 1
ATOM 1450 N N . PRO A 1 188 ? -18.944 1.474 38.116 1.00 98.44 188 PRO A N 1
ATOM 1451 C CA . PRO A 1 188 ? -20.147 0.693 38.390 1.00 98.44 188 PRO A CA 1
ATOM 1452 C C . PRO A 1 188 ? -20.620 -0.086 37.157 1.00 98.44 188 PRO A C 1
ATOM 1454 O O . PRO A 1 188 ? -20.426 0.354 36.023 1.00 98.44 188 PRO A O 1
ATOM 1457 N N . LEU A 1 189 ? -21.300 -1.209 37.391 1.00 98.44 189 LEU A N 1
ATOM 1458 C CA . LEU A 1 189 ? -21.813 -2.090 36.345 1.00 98.44 189 LEU A CA 1
ATOM 1459 C C . LEU A 1 189 ? -23.345 -2.126 36.364 1.00 98.44 189 LEU A C 1
ATOM 1461 O O . LEU A 1 189 ? -23.957 -2.309 37.418 1.00 98.44 189 LEU A O 1
ATOM 1465 N N . ASP A 1 190 ? -23.947 -1.990 35.185 1.00 98.00 190 ASP A N 1
ATOM 1466 C CA . ASP A 1 190 ? -25.377 -2.190 34.958 1.00 98.00 190 ASP A CA 1
ATOM 1467 C C . ASP A 1 190 ? -25.598 -3.328 33.955 1.00 98.00 190 ASP A C 1
ATOM 1469 O O . ASP A 1 190 ? -24.810 -3.528 33.027 1.00 98.00 190 ASP A O 1
ATOM 1473 N N . VAL A 1 191 ? -26.674 -4.087 34.149 1.00 98.12 191 VAL A N 1
ATOM 1474 C CA . VAL A 1 191 ? -27.052 -5.211 33.287 1.00 98.12 191 VAL A CA 1
ATOM 1475 C C . VAL A 1 191 ? -28.555 -5.207 33.060 1.00 98.12 191 VAL A C 1
ATOM 1477 O O . VAL A 1 191 ? -29.345 -4.839 33.920 1.00 98.12 191 VAL A O 1
ATOM 1480 N N . LYS A 1 192 ? -28.979 -5.688 31.893 1.00 97.19 192 LYS A N 1
ATOM 1481 C CA . LYS A 1 192 ? -30.367 -5.531 31.446 1.00 97.19 192 LYS A CA 1
ATOM 1482 C C . LYS A 1 192 ? -31.411 -6.310 32.262 1.00 97.19 192 LYS A C 1
ATOM 1484 O O . LYS A 1 192 ? -32.563 -5.890 32.316 1.00 97.19 192 LYS A O 1
ATOM 1489 N N . THR A 1 193 ? -31.072 -7.479 32.812 1.00 96.69 193 THR A N 1
ATOM 1490 C CA . THR A 1 193 ? -32.077 -8.386 33.413 1.00 96.69 193 THR A CA 1
ATOM 1491 C C . THR A 1 193 ? -31.618 -9.013 34.721 1.00 96.69 193 THR A C 1
ATOM 1493 O O . THR A 1 193 ? -32.353 -8.971 35.705 1.00 96.69 193 THR A O 1
ATOM 1496 N N . SER A 1 194 ? -30.429 -9.613 34.744 1.00 98.06 194 SER A N 1
ATOM 1497 C CA . SER A 1 194 ? -29.965 -10.365 35.909 1.00 98.06 194 SER A CA 1
ATOM 1498 C C . SER A 1 194 ? -28.457 -10.567 35.909 1.00 98.06 194 SER A C 1
ATOM 1500 O O . SER A 1 194 ? -27.854 -10.704 34.844 1.00 98.06 194 SER A O 1
ATOM 1502 N N . TYR A 1 195 ? -27.888 -10.720 37.102 1.00 98.50 195 TYR A N 1
ATOM 1503 C CA . TYR A 1 195 ? -26.564 -11.301 37.305 1.00 98.50 195 TYR A CA 1
ATOM 1504 C C . TYR A 1 195 ? -26.673 -12.815 37.505 1.00 98.50 195 TYR A C 1
ATOM 1506 O O . TYR A 1 195 ? -27.579 -13.293 38.195 1.00 98.50 195 TYR A O 1
ATOM 1514 N N . SER A 1 196 ? -25.748 -13.565 36.906 1.00 98.25 196 SER A N 1
ATOM 1515 C CA . SER A 1 196 ? -25.641 -15.024 37.031 1.00 98.25 196 SER A CA 1
ATOM 1516 C C . SER A 1 196 ? -24.203 -15.435 37.327 1.00 98.25 196 SER A C 1
ATOM 1518 O O . SER A 1 196 ? -23.273 -14.787 36.853 1.00 98.25 196 SER A O 1
ATOM 1520 N N . VAL A 1 197 ? -24.036 -16.524 38.073 1.00 98.44 197 VAL A N 1
ATOM 1521 C CA . VAL A 1 197 ? -22.746 -17.167 38.356 1.00 98.44 197 VAL A CA 1
ATOM 1522 C C . VAL A 1 197 ? -22.868 -18.627 37.938 1.00 98.44 197 VAL A C 1
ATOM 1524 O O . VAL A 1 197 ? -23.865 -19.270 38.258 1.00 98.44 197 VAL A O 1
ATOM 1527 N N . ASP A 1 198 ? -21.910 -19.118 37.149 1.00 97.56 198 ASP A N 1
ATOM 1528 C CA . ASP A 1 198 ? -21.886 -20.492 36.621 1.00 97.56 198 ASP A CA 1
ATOM 1529 C C . ASP A 1 198 ? -23.198 -20.925 35.938 1.00 97.56 198 ASP A C 1
ATOM 1531 O O . ASP A 1 198 ? -23.648 -22.066 36.032 1.00 97.56 198 ASP A O 1
ATOM 1535 N N . GLY A 1 199 ? -23.841 -19.980 35.245 1.00 97.44 199 GLY A N 1
ATOM 1536 C CA . GLY A 1 199 ? -25.098 -20.207 34.527 1.00 97.44 199 GLY A CA 1
ATOM 1537 C C . GLY A 1 199 ? -26.362 -20.193 35.395 1.00 97.44 199 GLY A C 1
ATOM 1538 O O . GLY A 1 199 ? -27.446 -20.423 34.864 1.00 97.44 199 GLY A O 1
ATOM 1539 N N . ILE A 1 200 ? -26.261 -19.895 36.695 1.00 98.19 200 ILE A N 1
ATOM 1540 C CA . ILE A 1 200 ? -27.399 -19.811 37.622 1.00 98.19 200 ILE A CA 1
ATOM 1541 C C . ILE A 1 200 ? -27.622 -18.355 38.044 1.00 98.19 200 ILE A C 1
ATOM 1543 O O . ILE A 1 200 ? -26.686 -17.655 38.431 1.00 98.19 200 ILE A O 1
ATOM 1547 N N . GLN A 1 201 ? -28.871 -17.886 37.983 1.00 98.19 201 GLN A N 1
ATOM 1548 C CA . GLN A 1 201 ? -29.241 -16.525 38.380 1.00 98.19 201 GLN A CA 1
ATOM 1549 C C . GLN A 1 201 ? -29.025 -16.293 39.886 1.00 98.19 201 GLN A C 1
ATOM 1551 O O . GLN A 1 201 ? -29.496 -17.078 40.707 1.00 98.19 201 GLN A O 1
ATOM 1556 N N . VAL A 1 202 ? -28.381 -15.171 40.241 1.00 98.50 202 VAL A N 1
ATOM 1557 C CA . VAL A 1 202 ? -28.100 -14.776 41.638 1.00 98.50 202 VAL A CA 1
ATOM 1558 C C . VAL A 1 202 ? -28.732 -13.441 42.050 1.00 98.50 202 VAL A C 1
ATOM 1560 O O . VAL A 1 202 ? -29.136 -13.294 43.199 1.00 98.50 202 VAL A O 1
ATOM 1563 N N . VAL A 1 203 ? -28.865 -12.474 41.132 1.00 98.50 203 VAL A N 1
ATOM 1564 C CA . VAL A 1 203 ? -29.512 -11.172 41.393 1.00 98.50 203 VAL A CA 1
ATOM 1565 C C . VAL A 1 203 ? -30.402 -10.811 40.205 1.00 98.50 203 VAL A C 1
ATOM 1567 O O . VAL A 1 203 ? -29.967 -10.890 39.058 1.00 98.50 203 VAL A O 1
ATOM 1570 N N . GLY A 1 204 ? -31.657 -10.448 40.472 1.00 97.88 204 GLY A N 1
ATOM 1571 C CA . GLY A 1 204 ? -32.603 -9.921 39.481 1.00 97.88 204 GLY A CA 1
ATOM 1572 C C . GLY A 1 204 ? -32.863 -8.426 39.672 1.00 97.88 204 GLY A C 1
ATOM 1573 O O . GLY A 1 204 ? -32.098 -7.733 40.338 1.00 97.88 204 GLY A O 1
ATOM 1574 N N . ALA A 1 205 ? -33.973 -7.934 39.124 1.00 97.75 205 ALA A N 1
ATOM 1575 C CA . ALA A 1 205 ? -34.437 -6.575 39.394 1.00 97.75 205 ALA A CA 1
ATOM 1576 C C . ALA A 1 205 ? -34.755 -6.366 40.890 1.00 97.75 205 ALA A C 1
ATOM 1578 O O . ALA A 1 205 ? -35.177 -7.303 41.581 1.00 97.75 205 ALA A O 1
ATOM 1579 N N . ARG A 1 206 ? -34.599 -5.119 41.366 1.00 98.31 206 ARG A N 1
ATOM 1580 C CA . ARG A 1 206 ? -35.033 -4.698 42.707 1.00 98.31 206 ARG A CA 1
ATOM 1581 C C . ARG A 1 206 ? -36.501 -5.075 42.909 1.00 98.31 206 ARG A C 1
ATOM 1583 O O . ARG A 1 206 ? -37.346 -4.729 42.083 1.00 98.31 206 ARG A O 1
ATOM 1590 N N . GLN A 1 207 ? -36.800 -5.770 44.002 1.00 98.06 207 GLN A N 1
ATOM 1591 C CA . GLN A 1 207 ? -38.180 -6.089 44.360 1.00 98.06 207 GLN A CA 1
ATOM 1592 C C . GLN A 1 207 ? -38.874 -4.829 44.867 1.00 98.06 207 GLN A C 1
ATOM 1594 O O . GLN A 1 207 ? -38.294 -4.089 45.654 1.00 98.06 207 GLN A O 1
ATOM 1599 N N . THR A 1 208 ? -40.098 -4.591 44.405 1.00 98.00 208 THR A N 1
ATOM 1600 C CA . THR A 1 208 ? -40.871 -3.392 44.751 1.00 98.00 208 THR A CA 1
ATOM 1601 C C . THR A 1 208 ? -42.113 -3.745 45.568 1.00 98.00 208 THR A C 1
ATOM 1603 O O . THR A 1 208 ? -42.558 -4.895 45.551 1.00 98.00 208 THR A O 1
ATOM 1606 N N . GLY A 1 209 ? -42.682 -2.766 46.275 1.00 97.94 209 GLY A N 1
ATOM 1607 C CA . GLY A 1 209 ? -43.877 -2.922 47.107 1.00 97.94 209 GLY A CA 1
ATOM 1608 C C . GLY A 1 209 ? -43.605 -3.174 48.594 1.00 97.94 209 GLY A C 1
ATOM 1609 O O . GLY A 1 209 ? -44.541 -3.488 49.332 1.00 97.94 209 GLY A O 1
ATOM 1610 N N . TRP A 1 210 ? -42.362 -3.037 49.058 1.00 98.00 210 TRP A N 1
ATOM 1611 C CA . TRP A 1 210 ? -42.008 -3.144 50.470 1.00 98.00 210 TRP A CA 1
ATOM 1612 C C . TRP A 1 210 ? -42.314 -1.844 51.218 1.00 98.00 210 TRP A C 1
ATOM 1614 O O . TRP A 1 210 ? -42.037 -0.738 50.762 1.00 98.00 210 TRP A O 1
ATOM 1624 N N . THR A 1 211 ? -42.878 -1.971 52.419 1.00 97.69 211 THR A N 1
ATOM 1625 C CA . THR A 1 211 ? -42.977 -0.850 53.365 1.00 97.69 211 THR A CA 1
ATOM 1626 C C . THR A 1 211 ? -41.805 -0.932 54.328 1.00 97.69 211 THR A C 1
ATOM 1628 O O . THR A 1 211 ? -41.672 -1.936 55.024 1.00 97.69 211 THR A O 1
ATOM 1631 N N . ALA A 1 212 ? -40.976 0.112 54.387 1.00 98.00 212 ALA A N 1
ATOM 1632 C CA . ALA A 1 212 ? -39.808 0.136 55.260 1.00 98.00 212 ALA A CA 1
ATOM 1633 C C . ALA A 1 212 ? -40.202 -0.009 56.737 1.00 98.00 212 ALA A C 1
ATOM 1635 O O . ALA A 1 212 ? -40.918 0.835 57.288 1.00 98.00 212 ALA A O 1
ATOM 1636 N N . ALA A 1 213 ? -39.724 -1.074 57.382 1.00 97.31 213 ALA A N 1
ATOM 1637 C CA . ALA A 1 213 ? -39.949 -1.275 58.804 1.00 97.31 213 ALA A CA 1
ATOM 1638 C C . ALA A 1 213 ? -39.237 -0.200 59.646 1.00 97.31 213 ALA A C 1
ATOM 1640 O O . ALA A 1 213 ? -38.204 0.355 59.269 1.00 97.31 213 ALA A O 1
ATOM 1641 N N . THR A 1 214 ? -39.804 0.096 60.816 1.00 97.44 214 THR A N 1
ATOM 1642 C CA . THR A 1 214 ? -39.305 1.114 61.749 1.00 97.44 214 THR A CA 1
ATOM 1643 C C . THR A 1 214 ? -38.878 0.486 63.076 1.00 97.44 214 THR A C 1
ATOM 1645 O O . THR A 1 214 ? -39.330 -0.599 63.447 1.00 97.44 214 THR A O 1
ATOM 1648 N N . GLY A 1 215 ? -37.997 1.175 63.806 1.00 97.06 215 GLY A N 1
ATOM 1649 C CA . GLY A 1 215 ? -37.481 0.740 65.106 1.00 97.06 215 GLY A CA 1
ATOM 1650 C C . GLY A 1 215 ? -35.958 0.608 65.127 1.00 97.06 215 GLY A C 1
ATOM 1651 O O . GLY A 1 215 ? -35.266 1.093 64.234 1.00 97.06 215 GLY A O 1
ATOM 1652 N N . THR A 1 216 ? -35.436 -0.038 66.168 1.00 98.00 216 THR A N 1
ATOM 1653 C CA . THR A 1 216 ? -33.990 -0.215 66.366 1.00 98.00 216 THR A CA 1
ATOM 1654 C C . THR A 1 216 ? -33.529 -1.562 65.800 1.00 98.00 216 THR A C 1
ATOM 1656 O O . THR A 1 216 ? -33.987 -2.592 66.290 1.00 98.00 216 THR A O 1
ATOM 1659 N N . PRO A 1 217 ? -32.627 -1.611 64.805 1.00 98.12 217 PRO A N 1
ATOM 1660 C CA . PRO A 1 217 ? -32.091 -2.874 64.299 1.00 98.12 217 PRO A CA 1
ATOM 1661 C C . PRO A 1 217 ? -31.100 -3.513 65.289 1.00 98.12 217 PRO A C 1
ATOM 1663 O O . PRO A 1 217 ? -30.273 -2.825 65.889 1.00 98.12 217 PRO A O 1
ATOM 1666 N N . LEU A 1 218 ? -31.133 -4.844 65.421 1.00 98.19 218 LEU A N 1
ATOM 1667 C CA . LEU A 1 218 ? -30.216 -5.601 66.285 1.00 98.19 218 LEU A CA 1
ATOM 1668 C C . LEU A 1 218 ? -29.074 -6.231 65.472 1.00 98.19 218 LEU A C 1
ATOM 1670 O O . LEU A 1 218 ? -29.225 -7.307 64.887 1.00 98.19 218 LEU A O 1
ATOM 1674 N N . LEU A 1 219 ? -27.903 -5.586 65.473 1.00 97.94 219 LEU A N 1
ATOM 1675 C CA . LEU A 1 219 ? -26.681 -6.120 64.847 1.00 97.94 219 LEU A CA 1
ATOM 1676 C C . LEU A 1 219 ? -25.808 -6.935 65.816 1.00 97.94 219 LEU A C 1
ATOM 1678 O O . LEU A 1 219 ? -25.001 -7.742 65.359 1.00 97.94 219 LEU A O 1
ATOM 1682 N N . GLY A 1 220 ? -25.992 -6.745 67.126 1.00 96.44 220 GLY A N 1
ATOM 1683 C CA . GLY A 1 220 ? -25.233 -7.416 68.185 1.00 96.44 220 GLY A CA 1
ATOM 1684 C C . GLY A 1 220 ? -25.606 -8.888 68.403 1.00 96.44 220 GLY A C 1
ATOM 1685 O O . GLY A 1 220 ? -26.132 -9.558 67.513 1.00 96.44 220 GLY A O 1
ATOM 1686 N N . SER A 1 221 ? -25.315 -9.395 69.604 1.00 97.44 221 SER A N 1
ATOM 1687 C CA . SER A 1 221 ? -25.519 -10.799 69.981 1.00 97.44 221 SER A CA 1
ATOM 1688 C C . SER A 1 221 ? -26.956 -11.276 69.763 1.00 97.44 221 SER A C 1
ATOM 1690 O O . SER A 1 221 ? -27.911 -10.611 70.160 1.00 97.44 221 SER A O 1
ATOM 1692 N N . PHE A 1 222 ? -27.098 -12.470 69.188 1.00 97.94 222 PHE A N 1
ATOM 1693 C CA . PHE A 1 222 ? -28.381 -13.117 68.939 1.00 97.94 222 PHE A CA 1
ATOM 1694 C C . PHE A 1 222 ? -28.252 -14.621 69.199 1.00 97.94 222 PHE A C 1
ATOM 1696 O O . PHE A 1 222 ? -27.471 -15.296 68.529 1.00 97.94 222 PHE A O 1
ATOM 1703 N N . ASN A 1 223 ? -28.996 -15.153 70.171 1.00 97.25 223 ASN A N 1
ATOM 1704 C CA . ASN A 1 223 ? -29.009 -16.585 70.467 1.00 97.25 223 ASN A CA 1
ATOM 1705 C C . ASN A 1 223 ? -30.257 -17.236 69.858 1.00 97.25 223 ASN A C 1
ATOM 1707 O O . ASN A 1 223 ? -31.313 -17.263 70.484 1.00 97.25 223 ASN A O 1
ATOM 1711 N N . ALA A 1 224 ? -30.124 -17.793 68.653 1.00 97.12 224 ALA A N 1
ATOM 1712 C CA . ALA A 1 224 ? -31.221 -18.497 67.981 1.00 97.12 224 ALA A CA 1
ATOM 1713 C C . ALA A 1 224 ? -31.677 -19.770 68.724 1.00 97.12 224 ALA A C 1
ATOM 1715 O O . ALA A 1 224 ? -32.793 -20.232 68.515 1.00 97.12 224 ALA A O 1
ATOM 1716 N N . ASN A 1 225 ? -30.830 -20.313 69.605 1.00 97.19 225 ASN A N 1
ATOM 1717 C CA . ASN A 1 225 ? -31.109 -21.512 70.395 1.00 97.19 225 ASN A CA 1
ATOM 1718 C C . ASN A 1 225 ? -31.569 -21.175 71.824 1.00 97.19 225 ASN A C 1
ATOM 1720 O O . ASN A 1 225 ? -31.578 -22.051 72.693 1.00 97.19 225 ASN A O 1
ATOM 1724 N N . GLN A 1 226 ? -31.913 -19.910 72.104 1.00 96.62 226 GLN A N 1
ATOM 1725 C CA . GLN A 1 226 ? -32.439 -19.516 73.406 1.00 96.62 226 GLN A CA 1
ATOM 1726 C C . GLN A 1 226 ? -33.729 -20.289 73.693 1.00 96.62 226 GLN A C 1
ATOM 1728 O O . GLN A 1 226 ? -34.699 -20.213 72.946 1.00 96.62 226 GLN A O 1
ATOM 1733 N N . SER A 1 227 ? -33.733 -21.026 74.800 1.00 95.94 227 SER A N 1
ATOM 1734 C CA . SER A 1 227 ? -34.927 -21.702 75.302 1.00 95.94 227 SER A CA 1
ATOM 1735 C C . SER A 1 227 ? -35.604 -20.851 76.372 1.00 95.94 227 SER A C 1
ATOM 1737 O O . SER A 1 227 ? -34.946 -20.081 77.079 1.00 95.94 227 SER A O 1
ATOM 1739 N N . TYR A 1 228 ? -36.915 -21.017 76.503 1.00 96.31 228 TYR A N 1
ATOM 1740 C CA . TYR A 1 228 ? -37.729 -20.338 77.505 1.00 96.31 228 TYR A CA 1
ATOM 1741 C C . TYR A 1 228 ? -38.376 -21.390 78.397 1.00 96.31 228 TYR A C 1
ATOM 1743 O O . TYR A 1 228 ? -38.977 -22.343 77.899 1.00 96.31 228 TYR A O 1
ATOM 1751 N N . THR A 1 229 ? -38.224 -21.247 79.711 1.00 94.62 229 THR A N 1
ATOM 1752 C CA . THR A 1 229 ? -38.941 -22.095 80.663 1.00 94.62 229 THR A CA 1
ATOM 1753 C C . THR A 1 229 ? -40.420 -21.723 80.648 1.00 94.62 229 THR A C 1
ATOM 1755 O O . THR A 1 229 ? -40.767 -20.549 80.522 1.00 94.62 229 THR A O 1
ATOM 1758 N N . VAL A 1 230 ? -41.293 -22.728 80.736 1.00 94.81 230 VAL A N 1
ATOM 1759 C CA . VAL A 1 230 ? -42.745 -22.534 80.802 1.00 94.81 230 VAL A CA 1
ATOM 1760 C C . VAL A 1 230 ? -43.279 -23.355 81.970 1.00 94.81 230 VAL A C 1
ATOM 1762 O O . VAL A 1 230 ? -43.411 -24.576 81.870 1.00 94.81 230 VAL A O 1
ATOM 1765 N N . GLY A 1 231 ? -43.535 -22.688 83.096 1.00 92.94 231 GLY A N 1
ATOM 1766 C CA . GLY A 1 231 ? -44.127 -23.308 84.280 1.00 92.94 231 GLY A CA 1
ATOM 1767 C C . GLY A 1 231 ? -45.623 -23.622 84.133 1.00 92.94 231 GLY A C 1
ATOM 1768 O O . GLY A 1 231 ? -46.305 -23.150 83.227 1.00 92.94 231 GLY A O 1
ATOM 1769 N N . THR A 1 232 ? -46.171 -24.411 85.065 1.00 93.38 232 THR A N 1
ATOM 1770 C CA . THR A 1 232 ? -47.608 -24.763 85.104 1.00 93.38 232 THR A CA 1
ATOM 1771 C C . THR A 1 232 ? -48.509 -23.648 85.650 1.00 93.38 232 THR A C 1
ATOM 1773 O O . THR A 1 232 ? -49.731 -23.759 85.586 1.00 93.38 232 THR A O 1
ATOM 1776 N N . THR A 1 233 ? -47.929 -22.588 86.217 1.00 93.62 233 THR A N 1
ATOM 1777 C CA . THR A 1 233 ? -48.623 -21.398 86.732 1.00 93.62 233 THR A CA 1
ATOM 1778 C C . THR A 1 233 ? -48.101 -20.154 86.025 1.00 93.62 233 THR A C 1
ATOM 1780 O O . THR A 1 233 ? -46.993 -20.163 85.502 1.00 93.62 233 THR A O 1
ATOM 1783 N N . TYR A 1 234 ? -48.865 -19.063 86.039 1.00 94.94 234 TYR A N 1
ATOM 1784 C CA . TYR A 1 234 ? -48.409 -17.802 85.457 1.00 94.94 234 TYR A CA 1
ATOM 1785 C C . TYR A 1 234 ? -47.141 -17.278 86.154 1.00 94.94 234 TYR A C 1
ATOM 1787 O O . TYR A 1 234 ? -47.170 -16.979 87.350 1.00 94.94 234 TYR A O 1
ATOM 1795 N N . THR A 1 235 ? -46.066 -17.100 85.381 1.00 95.62 235 THR A N 1
ATOM 1796 C CA . THR A 1 235 ? -44.809 -16.490 85.832 1.00 95.62 235 THR A CA 1
ATOM 1797 C C . THR A 1 235 ? -44.493 -15.262 84.977 1.00 95.62 235 THR A C 1
ATOM 1799 O O . THR A 1 235 ? -44.158 -15.374 83.798 1.00 95.62 235 THR A O 1
ATOM 1802 N N . GLN A 1 236 ? -44.565 -14.065 85.565 1.00 95.31 236 GLN A N 1
ATOM 1803 C CA . GLN A 1 236 ? -44.350 -12.810 84.831 1.00 95.31 236 GLN A CA 1
ATOM 1804 C C . GLN A 1 236 ? -42.958 -12.726 84.178 1.00 95.31 236 GLN A C 1
ATOM 1806 O O . GLN A 1 236 ? -42.839 -12.224 83.063 1.00 95.31 236 GLN A O 1
ATOM 1811 N N . SER A 1 237 ? -41.912 -13.225 84.845 1.00 94.56 237 SER A N 1
ATOM 1812 C CA . SER A 1 237 ? -40.539 -13.206 84.321 1.00 94.56 237 SER A CA 1
ATOM 1813 C C . SER A 1 237 ? -40.350 -14.112 83.101 1.00 94.56 237 SER A C 1
ATOM 1815 O O . SER A 1 237 ? -39.608 -13.744 82.195 1.00 94.56 237 SER A O 1
ATOM 1817 N N . GLU A 1 238 ? -41.044 -15.252 83.035 1.00 95.44 238 GLU A N 1
ATOM 1818 C CA . GLU A 1 238 ? -41.010 -16.155 81.875 1.00 95.44 238 GLU A CA 1
ATOM 1819 C C . GLU A 1 238 ? -41.653 -15.482 80.656 1.00 95.44 238 GLU A C 1
ATOM 1821 O O . GLU A 1 238 ? -41.058 -15.434 79.579 1.00 95.44 238 GLU A O 1
ATOM 1826 N N . VAL A 1 239 ? -42.823 -14.860 80.847 1.00 96.25 239 VAL A N 1
ATOM 1827 C CA . VAL A 1 239 ? -43.517 -14.107 79.789 1.00 96.25 239 VAL A CA 1
ATOM 1828 C C . VAL A 1 239 ? -42.695 -12.894 79.332 1.00 96.25 239 VAL A C 1
ATOM 1830 O O . VAL A 1 239 ? -42.583 -12.649 78.132 1.00 96.25 239 VAL A O 1
ATOM 1833 N N . ALA A 1 240 ? -42.065 -12.161 80.256 1.00 96.12 240 ALA A N 1
ATOM 1834 C CA . ALA A 1 240 ? -41.204 -11.021 79.930 1.00 96.12 240 ALA A CA 1
ATOM 1835 C C . ALA A 1 240 ? -39.929 -11.430 79.169 1.00 96.12 24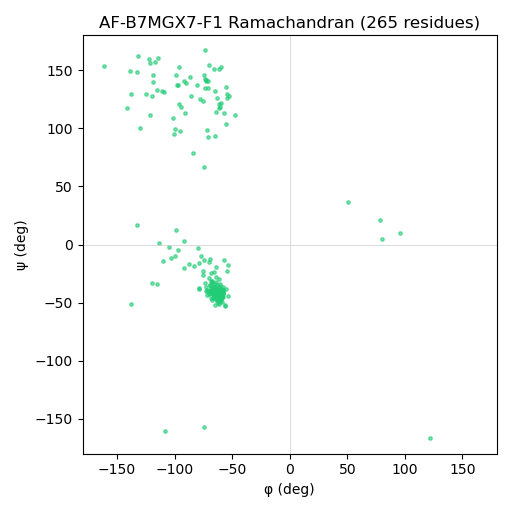0 ALA A C 1
ATOM 1837 O O . ALA A 1 240 ? -39.503 -10.716 78.257 1.00 96.12 240 ALA A O 1
ATOM 1838 N N . ALA A 1 241 ? -39.339 -12.587 79.492 1.00 95.94 241 ALA A N 1
ATOM 1839 C CA . ALA A 1 241 ? -38.190 -13.129 78.767 1.00 95.94 241 ALA A CA 1
ATOM 1840 C C . ALA A 1 241 ? -38.567 -13.533 77.332 1.00 95.94 241 ALA A C 1
ATOM 1842 O O . ALA A 1 241 ? -37.824 -13.229 76.397 1.00 95.94 241 ALA A O 1
ATOM 1843 N N . ILE A 1 242 ? -39.739 -14.152 77.142 1.00 96.69 242 ILE A N 1
ATOM 1844 C CA . ILE A 1 242 ? -40.278 -14.473 75.810 1.00 96.69 242 ILE A CA 1
ATOM 1845 C C . ILE A 1 242 ? -40.550 -13.189 75.014 1.00 96.69 242 ILE A C 1
ATOM 1847 O O . ILE A 1 242 ? -40.166 -13.104 73.850 1.00 96.69 242 ILE A O 1
ATOM 1851 N N . ALA A 1 243 ? -41.160 -12.171 75.633 1.00 97.44 243 ALA A N 1
ATOM 1852 C CA . ALA A 1 243 ? -41.425 -10.883 74.987 1.00 97.44 243 ALA A CA 1
ATOM 1853 C C . ALA A 1 243 ? -40.128 -10.175 74.560 1.00 97.44 243 ALA A C 1
ATOM 1855 O O . ALA A 1 243 ? -40.009 -9.767 73.407 1.00 97.44 243 ALA A O 1
ATOM 1856 N N . THR A 1 244 ? -39.122 -10.134 75.440 1.00 97.06 244 THR A N 1
ATOM 1857 C CA . THR A 1 244 ? -37.774 -9.631 75.109 1.00 97.06 244 THR A CA 1
ATOM 1858 C C . THR A 1 244 ? -37.163 -10.408 73.939 1.00 97.06 244 THR A C 1
ATOM 1860 O O . THR A 1 244 ? -36.586 -9.820 73.027 1.00 97.06 244 THR A O 1
ATOM 1863 N N . GLY A 1 245 ? -37.319 -11.734 73.925 1.00 97.44 245 GLY A N 1
ATOM 1864 C CA . GLY A 1 245 ? -36.873 -12.587 72.823 1.00 97.44 245 GLY A CA 1
ATOM 1865 C C . GLY A 1 245 ? -37.562 -12.274 71.492 1.00 97.44 245 GLY A C 1
ATOM 1866 O O . GLY A 1 245 ? -36.903 -12.186 70.454 1.00 97.44 245 GLY A O 1
ATOM 1867 N N . LEU A 1 246 ? -38.878 -12.049 71.518 1.00 97.88 246 LEU A N 1
ATOM 1868 C CA . LEU A 1 246 ? -39.657 -11.642 70.348 1.00 97.88 246 LEU A CA 1
ATOM 1869 C C . LEU A 1 246 ? -39.221 -10.267 69.829 1.00 97.88 246 LEU A C 1
ATOM 1871 O O . LEU A 1 246 ? -39.084 -10.086 68.618 1.00 97.88 246 LEU A O 1
ATOM 1875 N N . GLU A 1 247 ? -38.984 -9.303 70.719 1.00 97.75 247 GLU A N 1
ATOM 1876 C CA . GLU A 1 247 ? -38.445 -7.991 70.353 1.00 97.75 247 GLU A CA 1
ATOM 1877 C C . GLU A 1 247 ? -37.086 -8.138 69.668 1.00 97.75 247 GLU A C 1
ATOM 1879 O O . GLU A 1 247 ? -36.913 -7.634 68.560 1.00 97.75 247 GLU A O 1
ATOM 1884 N N . GLN A 1 248 ? -36.160 -8.905 70.250 1.00 98.00 248 GLN A N 1
ATOM 1885 C CA . GLN A 1 248 ? -34.850 -9.176 69.650 1.00 98.00 248 GLN A CA 1
ATOM 1886 C C . GLN A 1 248 ? -34.965 -9.840 68.269 1.00 98.00 248 GLN A C 1
ATOM 1888 O O . GLN A 1 248 ? -34.256 -9.451 67.340 1.00 98.00 248 GLN A O 1
ATOM 1893 N N . ALA A 1 249 ? -35.882 -10.796 68.089 1.00 98.19 249 ALA A N 1
ATOM 1894 C CA . ALA A 1 249 ? -36.145 -11.413 66.789 1.00 98.19 249 ALA A CA 1
ATOM 1895 C C . ALA A 1 249 ? -36.661 -10.393 65.760 1.00 98.19 249 ALA A C 1
ATOM 1897 O O . ALA A 1 249 ? -36.133 -10.322 64.650 1.00 98.19 249 ALA A O 1
ATOM 1898 N N . ARG A 1 250 ? -37.632 -9.545 66.127 1.00 98.44 250 ARG A N 1
ATOM 1899 C CA . ARG A 1 250 ? -38.160 -8.475 65.257 1.00 98.44 250 ARG A CA 1
ATOM 1900 C C . ARG A 1 250 ? -37.088 -7.449 64.892 1.00 98.44 250 ARG A C 1
ATOM 1902 O O . ARG A 1 250 ? -36.987 -7.062 63.732 1.00 98.44 250 ARG A O 1
ATOM 1909 N N . GLN A 1 251 ? -36.258 -7.051 65.852 1.00 98.44 251 GLN A N 1
ATOM 1910 C CA . GLN A 1 251 ? -35.129 -6.149 65.621 1.00 98.44 251 GLN A CA 1
ATOM 1911 C C . GLN A 1 251 ? -34.071 -6.781 64.703 1.00 98.44 251 GLN A C 1
ATOM 1913 O O . GLN A 1 251 ? -33.455 -6.078 63.899 1.00 98.44 251 GLN A O 1
ATOM 1918 N N . ARG A 1 252 ? -33.860 -8.105 64.777 1.00 98.50 252 ARG A N 1
ATOM 1919 C CA . ARG A 1 252 ? -32.958 -8.826 63.866 1.00 98.50 252 ARG A CA 1
ATOM 1920 C C . ARG A 1 252 ? -33.528 -8.916 62.449 1.00 98.50 252 ARG A C 1
ATOM 1922 O O . ARG A 1 252 ? -32.780 -8.721 61.496 1.00 98.50 252 ARG A O 1
ATOM 1929 N N . ILE A 1 253 ? -34.835 -9.142 62.303 1.00 98.50 253 ILE A N 1
ATOM 1930 C CA . ILE A 1 253 ? -35.531 -9.107 61.004 1.00 98.50 253 ILE A CA 1
ATOM 1931 C C . ILE A 1 253 ? -35.420 -7.708 60.378 1.00 98.50 253 ILE A C 1
ATOM 1933 O O . ILE A 1 253 ? -35.034 -7.597 59.218 1.00 98.50 253 ILE A O 1
ATOM 1937 N N . LEU A 1 254 ? -35.646 -6.646 61.160 1.00 98.44 254 LEU A N 1
ATOM 1938 C CA . LEU A 1 254 ? -35.454 -5.260 60.717 1.00 98.44 254 LEU A CA 1
ATOM 1939 C C . LEU A 1 254 ? -34.010 -4.992 60.256 1.00 98.44 254 LEU A C 1
ATOM 1941 O O . LEU A 1 254 ? -33.797 -4.313 59.253 1.00 98.44 254 LEU A O 1
ATOM 1945 N N . ALA A 1 255 ? -33.006 -5.531 60.955 1.00 98.50 255 ALA A N 1
ATOM 1946 C CA . ALA A 1 255 ? -31.605 -5.390 60.554 1.00 98.50 255 ALA A CA 1
ATOM 1947 C C . ALA A 1 255 ? -31.320 -6.047 59.190 1.00 98.50 255 ALA A C 1
ATOM 1949 O O . ALA A 1 255 ? -30.637 -5.453 58.355 1.00 98.50 255 ALA A O 1
ATOM 1950 N N . LEU A 1 256 ? -31.870 -7.243 58.950 1.00 98.56 256 LEU A N 1
ATOM 1951 C CA . LEU A 1 256 ? -31.750 -7.940 57.666 1.00 98.56 256 LEU A CA 1
ATOM 1952 C C . LEU A 1 256 ? -32.456 -7.172 56.541 1.00 98.56 256 LEU A C 1
ATOM 1954 O O . LEU A 1 256 ? -31.865 -6.970 55.484 1.00 98.56 256 LEU A O 1
ATOM 1958 N N . GLU A 1 257 ? -33.676 -6.686 56.776 1.00 98.56 257 GLU A N 1
ATOM 1959 C CA . GLU A 1 257 ? -34.406 -5.852 55.813 1.00 98.56 257 GLU A CA 1
ATOM 1960 C C . GLU A 1 257 ? -33.623 -4.575 55.465 1.00 98.56 257 GLU A C 1
ATOM 1962 O O . GLU A 1 257 ? -33.463 -4.237 54.292 1.00 98.56 257 GLU A O 1
ATOM 1967 N N . THR A 1 258 ? -33.069 -3.897 56.476 1.00 98.25 258 THR A N 1
ATOM 1968 C CA . THR A 1 258 ? -32.270 -2.677 56.291 1.00 98.25 258 THR A CA 1
ATOM 1969 C C . THR A 1 258 ? -31.033 -2.946 55.431 1.00 98.25 258 THR A C 1
ATOM 1971 O O . THR A 1 258 ? -30.721 -2.150 54.548 1.00 98.25 258 THR A O 1
ATOM 1974 N N . ALA A 1 259 ? -30.352 -4.080 55.634 1.00 98.56 259 ALA A N 1
ATOM 1975 C CA . ALA A 1 259 ? -29.214 -4.480 54.808 1.00 98.56 259 ALA A CA 1
ATOM 1976 C C . ALA A 1 259 ? -29.615 -4.749 53.344 1.00 98.56 259 ALA A C 1
ATOM 1978 O O . ALA A 1 259 ? -28.940 -4.273 52.429 1.00 98.56 259 ALA A O 1
ATOM 1979 N N . LEU A 1 260 ? -30.731 -5.451 53.107 1.00 98.56 260 LEU A N 1
ATOM 1980 C CA . LEU A 1 260 ? -31.238 -5.711 51.752 1.00 98.56 260 LEU A CA 1
ATOM 1981 C C . LEU A 1 260 ? -31.614 -4.416 51.019 1.00 98.56 260 LEU A C 1
ATOM 1983 O O . LEU A 1 260 ? -31.292 -4.262 49.838 1.00 98.56 260 LEU A O 1
ATOM 1987 N N . ARG A 1 261 ? -32.249 -3.468 51.719 1.00 98.31 261 ARG A N 1
ATOM 1988 C CA . ARG A 1 261 ? -32.598 -2.150 51.172 1.00 98.31 261 ARG A CA 1
ATOM 1989 C C . ARG A 1 261 ? -31.362 -1.301 50.884 1.00 98.31 261 ARG A C 1
ATOM 1991 O O . ARG A 1 261 ? -31.299 -0.666 49.836 1.00 98.31 261 ARG A O 1
ATOM 1998 N N . LEU A 1 262 ? -30.354 -1.332 51.759 1.00 98.00 262 LEU A N 1
ATOM 1999 C CA . LEU A 1 262 ? -29.092 -0.608 51.561 1.00 98.00 262 LEU A CA 1
ATOM 2000 C C . LEU A 1 262 ? -28.349 -1.077 50.300 1.00 98.00 262 LEU A C 1
ATOM 2002 O O . LEU A 1 262 ? -27.810 -0.254 49.567 1.00 98.00 262 LEU A O 1
ATOM 2006 N N . HIS A 1 263 ? -28.365 -2.383 50.018 1.00 98.19 263 HIS A N 1
ATOM 2007 C CA . HIS A 1 263 ? -27.833 -2.949 48.772 1.00 98.19 263 HIS A CA 1
ATOM 2008 C C . HIS A 1 263 ? -28.741 -2.692 47.554 1.00 98.19 263 HIS A C 1
ATOM 2010 O O . HIS A 1 263 ? -28.326 -2.906 46.418 1.00 98.19 263 HIS A O 1
ATOM 2016 N N . GLY A 1 264 ? -29.983 -2.252 47.769 1.00 98.06 264 GLY A N 1
ATOM 2017 C CA . GLY A 1 264 ? -30.958 -1.998 46.714 1.00 98.06 264 GLY A CA 1
ATOM 2018 C C . GLY A 1 264 ? -31.635 -3.249 46.152 1.00 98.06 264 GLY A C 1
ATOM 2019 O O . GLY A 1 264 ? -32.143 -3.184 45.032 1.00 98.06 264 GLY A O 1
ATOM 2020 N N . LEU A 1 265 ? -31.647 -4.365 46.893 1.00 98.38 265 LEU A N 1
ATOM 2021 C CA . LEU A 1 265 ? -32.322 -5.610 46.493 1.00 98.38 265 LEU A CA 1
ATOM 2022 C C . LEU A 1 265 ? -33.853 -5.527 46.648 1.00 98.38 265 LEU A C 1
ATOM 2024 O O . LEU A 1 265 ? -34.583 -6.200 45.919 1.00 98.38 265 LEU A O 1
ATOM 2028 N N . ILE A 1 266 ? -34.328 -4.672 47.556 1.00 98.50 266 ILE A N 1
ATOM 2029 C CA . ILE A 1 266 ? -35.741 -4.333 47.798 1.00 98.50 266 ILE A CA 1
ATOM 2030 C C . ILE A 1 266 ? -35.906 -2.802 47.872 1.00 98.50 266 ILE A C 1
ATOM 2032 O O . ILE A 1 266 ? -34.902 -2.100 48.042 1.00 98.50 266 ILE A O 1
ATOM 2036 N N . ASP A 1 267 ? -37.131 -2.287 47.727 1.00 96.19 267 ASP A N 1
ATOM 2037 C CA . ASP A 1 267 ? -37.473 -0.867 47.928 1.00 96.19 267 ASP A CA 1
ATOM 2038 C C . ASP A 1 267 ? -37.726 -0.474 49.395 1.00 96.19 267 ASP A C 1
ATOM 2040 O O . ASP A 1 267 ? -37.994 -1.334 50.269 1.00 96.19 267 ASP A O 1
#

Organism: Escherichia coli O45:K1 (strain S88 / ExPEC) (NCBI:txid585035)

Foldseek 3Di:
DVVVVVVVVVVVVVVVVVVVVVVCVVPDPPPPDLPQDCVLLPQDDDPLPQPDPVPDDPPPDDPVVSVVVNVVSVVVVVVSVVSSVVSVVSSVVSSVVVVVVVVVVVVVVVVVVVVVVVVVVVVVVVVVVVVVVVVVVVVVVVVVVVVVVVVVVVVVVVVVVVVVVVVVVCVVPDDDPPDPDDDDDPDDDDDDAADDDPPHGDAGAAAEDDDQDDDAADPDDDDPPDDADDDPDDDPVSVVVVVVNVVNVVSPVNNVVVVCVVVRNYD

pLDDT: mean 88.68, std 15.68, range [39.22, 98.81]

Nearest PDB structures (foldseek):
  5bu8-assembly1_A  TM=9.841E-01  e=6.616E-22  Enterobacteria phage HK620
  5bu8-assembly2_B  TM=9.820E-01  e=1.847E-21  Enterobacteria phage HK620
  3c9i-assembly1_B  TM=8.928E-01  e=2.084E-22  unclassified
  5bvz-assembly1_A  TM=9.134E-01  e=8.020E-22  Enterobacteria phage HK620
  4zkp-assembly1_A  TM=9.879E-01  e=1.251E-13  Lederbergvirus P22

Radius of gyration: 72.79 Å; Cα contacts (8 Å, |Δi|>4): 108; chains: 1; bounding box: 136×52×193 Å

Sequence (267 aa):
MEASRAHQEKCRLQIARYHEVTCHSVWLPDKDRVMADSNLNTPVIVQATRLDTSILPRNIFSQSYLLYVINQGADVGAIAGKANQAGQGAYDAQVKNDEQDVELADHDARITANTKAINLLEVRLTTAEGKIVVLRSDVDYLLDEVIDIQAHLVTVDQRLDGVESDISDIKSDYVSKTVTESQSLASPLDVKTSYSVDGIQVVGARQTGWTAATGTPLLGSFNANQSYTVGTTYTQSEVAAIATGLEQARQRILALETALRLHGLID

Solvent-accessible surface area (backbone atoms only — not comparable to full-atom values): 15942 Å² total; per-residue (Å²): 118,67,72,61,50,59,51,51,53,51,53,51,53,52,51,49,50,51,51,51,53,60,54,48,69,75,65,60,74,59,93,82,61,78,80,39,57,67,68,38,62,55,69,74,81,76,91,66,70,82,70,48,82,87,82,50,69,75,90,80,50,53,74,69,53,52,50,48,58,39,49,49,49,54,48,52,51,51,49,41,52,52,49,34,51,51,25,36,54,51,28,56,51,34,46,50,49,55,54,47,52,54,52,49,53,53,48,51,53,51,50,54,51,48,52,57,51,50,58,53,49,51,57,53,49,56,53,49,51,54,51,51,54,52,53,49,54,53,49,55,52,52,51,53,52,52,51,53,50,52,55,51,49,55,55,50,50,56,52,48,54,51,51,53,50,53,52,51,52,49,69,71,71,59,88,67,92,81,63,86,68,90,83,84,72,100,61,90,86,86,72,97,62,61,47,61,58,99,89,41,82,76,44,65,70,57,44,75,90,58,77,81,81,84,82,70,58,48,84,69,95,77,69,92,80,70,80,77,75,80,70,100,59,96,50,72,69,47,55,50,52,52,49,53,50,51,50,51,52,52,18,34,51,43,35,53,51,50,52,38,37,73,74,46,55,34,84